Protein AF-A0A849NC33-F1 (afdb_monomer_lite)

Secondary structure (DSSP, 8-state):
--------HHHHHHHHHHHHHH-HHHHHHHHHHTT--HHHHHHHHHHHHTTT------SSGGGGGGSTTHHHHHHHHHHHHHHHHHHHT-SS--HHHHHHHHHHHHHHHHHHHHHHHHHHHHHHHHHHHHHHHHT---BSGGGGT-TTSPPEEETTEEESEEES-SSS-SEEEEEEE--TT--S-S--HHHHHHHHHHHHHHTS-TTSPPPEEEEEEE-SSGGG-HHHHHHHHHH-SEEE-GGGTHHHHHHHHHHHT---EEEE-GGGHHHHHHHHHHTT-TTTEEEGGGS-TTTGGGSEEETTEEEEPTT-

Sequence (312 aa):
MAHVVAEAPDVAAGRLKDIFRRDPDAFLLCLQMAGLTRNKILTDLRAARKMGSLIVVPSDPRALPRSSAWAAAAEYLIPRLRNVLRHLAKPELTVADAFEAINQATWPGWIRQERAKRSGHAAEGRLATLLRDTGIPFEPRDKADNPLCADALINGVSFDLVIPSVAEPAVVVKSTVHTANIGQFGQSKDHLEVVTARNWIEGRDPKLRKPVLLAFIDGVGFRSNTAGLSGVLRISDHFCQYRTIWKAVVVCGSKLKLPVQVYLPDQYLPDFASFLDEEGFSDIVSGLNAVPKADRPSLIEAGDALIRPLGG

Foldseek 3Di:
DDDPDPDDLVVVLVVVLVVLLVPLVVVCLLCLLLLHHQCRLLVVLVVVVVVPDPFDRDPGSSCCSVGSCSVVSSVSRVVSLCQLCVLVPDPDRDPVSPVSSVCSSCVSVVVLVVVQVVVQLVLLLVLLLVCVQQVWAKPPNCSVVPSPDAADAAPNQGFSMFGNYSVQGQATEDGDEDALGNPDPDDLVSLVSLVVVLVVQVPDDPVHDRHFYEYEYEDNRCVPPVVSVVSNVVRGPYYAYQQRSCVVVLSSCVSVVAQKAKEAAPVCCVVCVCVCVVSVSVVRYYHPVVDDPVCQVCFDDRRRMTMDHRPD

Radius of gyration: 25.32 Å; chains: 1; bounding box: 65×33×76 Å

Structure (mmCIF, N/CA/C/O backbone):
data_AF-A0A849NC33-F1
#
_entry.id   AF-A0A849NC33-F1
#
loop_
_atom_site.group_PDB
_atom_site.id
_atom_site.type_symbol
_atom_site.label_atom_id
_atom_site.label_alt_id
_atom_site.label_comp_id
_atom_site.label_asym_id
_atom_site.label_entity_id
_atom_site.label_seq_id
_atom_site.pdbx_PDB_ins_code
_atom_site.Cartn_x
_atom_site.Cartn_y
_atom_site.Cartn_z
_atom_site.occupancy
_atom_site.B_iso_or_equiv
_atom_site.auth_seq_id
_atom_site.auth_comp_id
_atom_site.auth_asym_id
_atom_site.auth_atom_id
_atom_site.pdbx_PDB_model_num
ATOM 1 N N . MET A 1 1 ? 31.213 -16.514 -45.541 1.00 39.88 1 MET A N 1
ATOM 2 C CA . MET A 1 1 ? 31.045 -16.565 -44.072 1.00 39.88 1 MET A CA 1
ATOM 3 C C . MET A 1 1 ? 31.858 -15.439 -43.457 1.00 39.88 1 MET A C 1
ATOM 5 O O . MET A 1 1 ? 33.078 -15.522 -43.459 1.00 39.88 1 MET A O 1
ATOM 9 N N . ALA A 1 2 ? 31.215 -14.364 -43.003 1.00 36.66 2 ALA A N 1
ATOM 10 C CA . ALA A 1 2 ? 31.900 -13.354 -42.205 1.00 36.66 2 ALA A CA 1
ATOM 11 C C . ALA A 1 2 ? 31.926 -13.851 -40.756 1.00 36.66 2 ALA A C 1
ATOM 13 O O . ALA A 1 2 ? 30.881 -13.950 -40.116 1.00 36.66 2 ALA A O 1
ATOM 14 N N . HIS A 1 3 ? 33.106 -14.214 -40.253 1.00 37.62 3 HIS A N 1
ATOM 15 C CA . HIS A 1 3 ? 33.299 -14.356 -38.816 1.00 37.62 3 HIS A CA 1
ATOM 16 C C . HIS A 1 3 ? 33.012 -12.990 -38.189 1.00 37.62 3 HIS A C 1
ATOM 18 O O . HIS A 1 3 ? 33.762 -12.041 -38.409 1.00 37.62 3 HIS A O 1
ATOM 24 N N . VAL A 1 4 ? 31.917 -12.871 -37.435 1.00 46.50 4 VAL A N 1
ATOM 25 C CA . VAL A 1 4 ? 31.714 -11.726 -36.545 1.00 46.50 4 VAL A CA 1
ATOM 26 C C . VAL A 1 4 ? 32.773 -11.860 -35.459 1.00 46.50 4 VAL A C 1
ATOM 28 O O . VAL A 1 4 ? 32.598 -12.585 -34.481 1.00 46.50 4 VAL A O 1
ATOM 31 N N . VAL A 1 5 ? 33.926 -11.234 -35.681 1.00 49.22 5 VAL A N 1
ATOM 32 C CA . VAL A 1 5 ? 34.950 -11.080 -34.653 1.00 49.22 5 VAL A CA 1
ATOM 33 C C . VAL A 1 5 ? 34.287 -10.302 -33.524 1.00 49.22 5 VAL A C 1
ATOM 35 O O . VAL A 1 5 ? 33.771 -9.208 -33.750 1.00 49.22 5 VAL A O 1
ATOM 38 N N . ALA A 1 6 ? 34.234 -10.891 -32.330 1.00 57.69 6 ALA A N 1
ATOM 39 C CA . ALA A 1 6 ? 33.695 -10.213 -31.164 1.00 57.69 6 ALA A CA 1
ATOM 40 C C . ALA A 1 6 ? 34.512 -8.933 -30.933 1.00 57.69 6 ALA A C 1
ATOM 42 O O . ALA A 1 6 ? 35.688 -9.004 -30.575 1.00 57.69 6 ALA A O 1
ATOM 43 N N . GLU A 1 7 ? 33.913 -7.769 -31.192 1.00 63.66 7 GLU A N 1
ATOM 44 C CA . GLU A 1 7 ? 34.559 -6.490 -30.910 1.00 63.66 7 GLU A CA 1
ATOM 45 C C . GLU A 1 7 ? 34.898 -6.401 -29.420 1.00 63.66 7 GLU A C 1
ATOM 47 O O . GLU A 1 7 ? 34.113 -6.815 -28.558 1.00 63.66 7 GLU A O 1
ATOM 52 N N . ALA A 1 8 ? 36.073 -5.845 -29.116 1.00 69.75 8 ALA A N 1
ATOM 53 C CA . ALA A 1 8 ? 36.466 -5.578 -27.741 1.00 69.75 8 ALA A CA 1
ATOM 54 C C . ALA A 1 8 ? 35.394 -4.696 -27.059 1.00 69.75 8 ALA A C 1
ATOM 56 O O . ALA A 1 8 ? 34.920 -3.738 -27.682 1.00 69.75 8 ALA A O 1
ATOM 57 N N . PRO A 1 9 ? 35.008 -4.982 -25.799 1.00 68.44 9 PRO A N 1
ATOM 58 C CA . PRO A 1 9 ? 33.938 -4.265 -25.100 1.00 68.44 9 PRO A CA 1
ATOM 59 C C . PRO A 1 9 ? 34.066 -2.734 -25.137 1.00 68.44 9 PRO A C 1
ATOM 61 O O . PRO A 1 9 ? 33.060 -2.045 -25.302 1.00 68.44 9 PRO A O 1
ATOM 64 N N . ASP A 1 10 ? 35.293 -2.212 -25.077 1.00 72.25 10 ASP A N 1
ATOM 65 C CA . ASP A 1 10 ? 35.578 -0.772 -25.094 1.00 72.25 10 ASP A CA 1
ATOM 66 C C . ASP A 1 10 ? 35.271 -0.111 -26.447 1.00 72.25 10 ASP A C 1
ATOM 68 O O . ASP A 1 10 ? 34.787 1.022 -26.502 1.00 72.25 10 ASP A O 1
ATOM 72 N N . VAL A 1 11 ? 35.480 -0.833 -27.552 1.00 76.62 11 VAL A N 1
ATOM 73 C CA . VAL A 1 11 ? 35.181 -0.351 -28.912 1.00 76.62 11 VAL A CA 1
ATOM 74 C C . VAL A 1 11 ? 33.669 -0.275 -29.123 1.00 76.62 11 VAL A C 1
ATOM 76 O O . VAL A 1 11 ? 33.152 0.741 -29.600 1.00 76.62 11 VAL A O 1
ATOM 79 N N . ALA A 1 12 ? 32.944 -1.310 -28.691 1.00 72.38 12 ALA A N 1
ATOM 80 C CA . ALA A 1 12 ? 31.485 -1.328 -28.724 1.00 72.38 12 ALA A CA 1
ATOM 81 C C . ALA A 1 12 ? 30.887 -0.227 -27.828 1.00 72.38 12 ALA A C 1
ATOM 83 O O . ALA A 1 12 ? 29.967 0.482 -28.242 1.00 72.38 12 ALA A O 1
ATOM 84 N N . ALA A 1 13 ? 31.446 -0.024 -26.629 1.00 75.00 13 ALA A N 1
ATOM 85 C CA . ALA A 1 13 ? 31.047 1.049 -25.719 1.00 75.00 13 ALA A CA 1
ATOM 86 C C . ALA A 1 13 ? 31.253 2.445 -26.333 1.00 75.00 13 ALA A C 1
ATOM 88 O O . ALA A 1 13 ? 30.404 3.322 -26.150 1.00 75.00 13 ALA A O 1
ATOM 89 N N . GLY A 1 14 ? 32.347 2.652 -27.074 1.00 79.62 14 GLY A N 1
ATOM 90 C CA . GLY A 1 14 ? 32.631 3.893 -27.797 1.00 79.62 14 GLY A CA 1
ATOM 91 C C . GLY A 1 14 ? 31.615 4.183 -28.904 1.00 79.62 14 GLY A C 1
ATOM 92 O O . GLY A 1 14 ? 31.031 5.265 -28.935 1.00 79.62 14 GLY A O 1
ATOM 93 N N . ARG A 1 15 ? 31.314 3.200 -29.760 1.00 81.75 15 ARG A N 1
ATOM 94 C CA . ARG A 1 15 ? 30.325 3.370 -30.843 1.00 81.75 15 ARG A CA 1
ATOM 95 C C . ARG A 1 15 ? 28.909 3.595 -30.322 1.00 81.75 15 ARG A C 1
ATOM 97 O O . ARG A 1 15 ? 28.205 4.470 -30.823 1.00 81.75 15 ARG A O 1
ATOM 104 N N . LEU A 1 16 ? 28.505 2.853 -29.289 1.00 81.00 16 LEU A N 1
ATOM 105 C CA . LEU A 1 16 ? 27.221 3.071 -28.619 1.00 81.00 16 LEU A CA 1
ATOM 106 C C . LEU A 1 16 ? 27.134 4.485 -28.038 1.00 81.00 16 LEU A C 1
ATOM 108 O O . LEU A 1 16 ? 26.102 5.138 -28.183 1.00 81.00 16 LEU A O 1
ATOM 112 N N . LYS A 1 17 ? 28.227 4.990 -27.447 1.00 86.75 17 LYS A N 1
ATOM 113 C CA . LYS A 1 17 ? 28.299 6.372 -26.959 1.00 86.75 17 LYS A CA 1
ATOM 114 C C . LYS A 1 17 ? 27.964 7.360 -28.066 1.00 86.75 17 LYS A C 1
ATOM 116 O O . LYS A 1 17 ? 27.134 8.239 -27.858 1.00 86.75 17 LYS A O 1
ATOM 121 N N . ASP A 1 18 ? 28.590 7.224 -29.229 1.00 88.12 18 ASP A N 1
ATOM 122 C CA . ASP A 1 18 ? 28.413 8.171 -30.330 1.00 88.12 18 ASP A CA 1
ATOM 123 C C . ASP A 1 18 ? 27.000 8.130 -30.913 1.00 88.12 18 ASP A C 1
ATOM 125 O O . ASP A 1 18 ? 26.419 9.188 -31.166 1.00 88.12 18 ASP A O 1
ATOM 129 N N . ILE A 1 19 ? 26.415 6.935 -31.043 1.00 87.38 19 ILE A N 1
ATOM 130 C CA . ILE A 1 19 ? 25.014 6.760 -31.448 1.00 87.38 19 ILE A CA 1
ATOM 131 C C . ILE A 1 19 ? 24.091 7.472 -30.452 1.00 87.38 19 ILE A C 1
ATOM 133 O O . ILE A 1 19 ? 23.318 8.346 -30.836 1.00 87.38 19 ILE A O 1
ATOM 137 N N . PHE A 1 20 ? 24.228 7.187 -29.157 1.00 90.50 20 PHE A N 1
ATOM 138 C CA . PHE A 1 20 ? 23.357 7.749 -28.120 1.00 90.50 20 PHE A CA 1
ATOM 139 C C . PHE A 1 20 ? 23.591 9.237 -27.840 1.00 90.50 20 PHE A C 1
ATOM 141 O O . PHE A 1 20 ? 22.705 9.933 -27.346 1.00 90.50 20 PHE A O 1
ATOM 148 N N . ARG A 1 21 ? 24.778 9.767 -28.154 1.00 87.94 21 ARG A N 1
ATOM 149 C CA . ARG A 1 21 ? 25.035 11.214 -28.111 1.00 87.94 21 ARG A CA 1
ATOM 150 C C . ARG A 1 21 ? 24.285 11.953 -29.212 1.00 87.94 21 ARG A C 1
ATOM 152 O O . ARG A 1 21 ? 23.919 13.107 -28.977 1.00 87.94 21 ARG A O 1
ATOM 159 N N . ARG A 1 22 ? 24.107 11.328 -30.379 1.00 89.81 22 ARG A N 1
ATOM 160 C CA . ARG A 1 22 ? 23.378 11.888 -31.527 1.00 89.81 22 ARG A CA 1
ATOM 161 C C . ARG A 1 22 ? 21.873 11.702 -31.379 1.00 89.81 22 ARG A C 1
ATOM 163 O O . ARG A 1 22 ? 21.134 12.624 -31.696 1.00 89.81 22 ARG A O 1
ATOM 170 N N . ASP A 1 23 ? 21.454 10.569 -30.823 1.00 89.38 23 ASP A N 1
ATOM 171 C CA . ASP A 1 23 ? 20.054 10.237 -30.572 1.00 89.38 23 ASP A CA 1
ATOM 172 C C . ASP A 1 23 ? 19.829 9.836 -29.097 1.00 89.38 23 ASP A C 1
ATOM 174 O O . ASP A 1 23 ? 19.986 8.670 -28.712 1.00 89.38 23 ASP A O 1
ATOM 178 N N . PRO A 1 24 ? 19.467 10.806 -28.237 1.00 85.06 24 PRO A N 1
ATOM 179 C CA . PRO A 1 24 ? 19.151 10.535 -26.839 1.00 85.06 24 PRO A CA 1
ATOM 180 C C . PRO A 1 24 ? 17.906 9.664 -26.630 1.00 85.06 24 PRO A C 1
ATOM 182 O O . PRO A 1 24 ? 17.771 9.070 -25.559 1.00 85.06 24 PRO A O 1
ATOM 185 N N . ASP A 1 25 ? 16.995 9.574 -27.601 1.00 85.25 25 ASP A N 1
ATOM 186 C CA . ASP A 1 25 ? 15.796 8.742 -27.480 1.00 85.25 25 ASP A CA 1
ATOM 187 C C . ASP A 1 25 ? 16.109 7.275 -27.809 1.00 85.25 25 ASP A C 1
ATOM 189 O O . ASP A 1 25 ? 15.622 6.379 -27.111 1.00 85.25 25 ASP A O 1
ATOM 193 N N . ALA A 1 26 ? 17.041 7.010 -28.734 1.00 86.94 26 ALA A N 1
ATOM 194 C CA . ALA A 1 26 ? 17.621 5.675 -28.918 1.00 86.94 26 ALA A CA 1
ATOM 195 C C . ALA A 1 26 ? 18.267 5.139 -27.629 1.00 86.94 26 ALA A C 1
ATOM 197 O O . ALA A 1 26 ? 18.181 3.944 -27.333 1.00 86.94 26 ALA A O 1
ATOM 198 N N . PHE A 1 27 ? 18.856 6.016 -26.806 1.00 89.56 27 PHE A N 1
ATOM 199 C CA . PHE A 1 27 ? 19.353 5.616 -25.490 1.00 89.56 27 PHE A CA 1
ATOM 200 C C . PHE A 1 27 ? 18.222 5.157 -24.562 1.00 89.56 27 PHE A C 1
ATOM 202 O O . PHE A 1 27 ? 18.364 4.154 -23.866 1.00 89.56 27 PHE A O 1
ATOM 209 N N . LEU A 1 28 ? 17.076 5.842 -24.561 1.00 86.44 28 LEU A N 1
ATOM 210 C CA . LEU A 1 28 ? 15.932 5.441 -23.740 1.00 86.44 28 LEU A CA 1
ATOM 211 C C . LEU A 1 28 ? 15.343 4.096 -24.182 1.00 86.44 28 LEU A C 1
ATOM 213 O O . LEU A 1 28 ? 15.004 3.278 -23.325 1.00 86.44 28 LEU A O 1
ATOM 217 N N . LEU A 1 29 ? 15.279 3.843 -25.491 1.00 85.94 29 LEU A N 1
ATOM 218 C CA . LEU A 1 29 ? 14.889 2.539 -26.038 1.00 85.94 29 LEU A CA 1
ATOM 219 C C . LEU A 1 29 ? 15.875 1.443 -25.619 1.00 85.94 29 LEU A C 1
ATOM 221 O O . LEU A 1 29 ? 15.469 0.371 -25.173 1.00 85.94 29 LEU A O 1
ATOM 225 N N . CYS A 1 30 ? 17.173 1.739 -25.665 1.00 88.12 30 CYS A N 1
ATOM 226 C CA . CYS A 1 30 ? 18.217 0.839 -25.189 1.00 88.12 30 CYS A CA 1
ATOM 227 C C . CYS A 1 30 ? 18.053 0.500 -23.696 1.00 88.12 30 CYS A C 1
ATOM 229 O O . CYS A 1 30 ? 18.186 -0.662 -23.307 1.00 88.12 30 CYS A O 1
ATOM 231 N N . LEU A 1 31 ? 17.731 1.484 -22.846 1.00 88.00 31 LEU A N 1
ATOM 232 C CA . LEU A 1 31 ? 17.434 1.227 -21.432 1.00 88.00 31 LEU A CA 1
ATOM 233 C C . LEU A 1 31 ? 16.238 0.284 -21.274 1.00 88.00 31 LEU A C 1
ATOM 235 O O . LEU A 1 31 ? 16.299 -0.639 -20.461 1.00 88.00 31 LEU 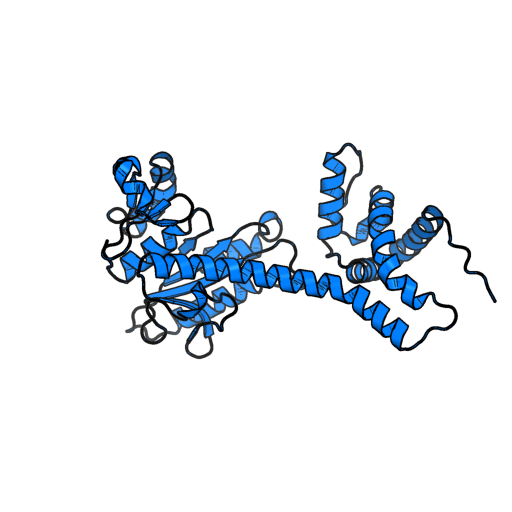A O 1
ATOM 239 N N . GLN A 1 32 ? 15.183 0.491 -22.063 1.00 83.50 32 GLN A N 1
ATOM 240 C CA . GLN A 1 32 ? 13.992 -0.352 -22.038 1.00 83.50 32 GLN A CA 1
ATOM 241 C C . GLN A 1 32 ? 14.315 -1.797 -22.438 1.00 83.50 32 GLN A C 1
ATOM 243 O O . GLN A 1 32 ? 13.951 -2.711 -21.701 1.00 83.50 32 GLN A O 1
ATOM 248 N N . MET A 1 33 ? 15.066 -2.003 -23.524 1.00 85.00 33 MET A N 1
ATOM 249 C CA . MET A 1 33 ? 15.527 -3.334 -23.947 1.00 85.00 33 MET A CA 1
ATOM 250 C C . MET A 1 33 ? 16.417 -4.008 -22.897 1.00 85.00 33 MET A C 1
ATOM 252 O O . MET A 1 33 ? 16.355 -5.218 -22.713 1.00 85.00 33 MET A O 1
ATOM 256 N N . ALA A 1 34 ? 17.222 -3.234 -22.166 1.00 85.44 34 ALA A N 1
ATOM 257 C CA . ALA A 1 34 ? 18.040 -3.736 -21.061 1.00 85.44 34 ALA A CA 1
ATOM 258 C C . ALA A 1 34 ? 17.235 -4.023 -19.771 1.00 85.44 34 ALA A C 1
ATOM 260 O O . ALA A 1 34 ? 17.817 -4.404 -18.744 1.00 85.44 34 ALA A O 1
ATOM 261 N N . GLY A 1 35 ? 15.912 -3.817 -19.782 1.00 80.25 35 GLY A N 1
ATOM 262 C CA . GLY A 1 35 ? 15.039 -4.015 -18.625 1.00 80.25 35 GLY A CA 1
ATOM 263 C C . GLY A 1 35 ? 15.128 -2.915 -17.563 1.00 80.25 35 GLY A C 1
ATOM 264 O O . GLY A 1 35 ? 14.734 -3.120 -16.406 1.00 80.25 35 GLY A O 1
ATOM 265 N N . LEU A 1 36 ? 15.676 -1.752 -17.911 1.00 82.12 36 LEU A N 1
ATOM 266 C CA . LEU A 1 36 ? 15.930 -0.641 -16.998 1.00 82.12 36 LEU A CA 1
ATOM 267 C C . LEU A 1 36 ? 14.885 0.463 -17.176 1.00 82.12 36 LEU A C 1
ATOM 269 O O . LEU A 1 36 ? 14.460 0.786 -18.279 1.00 82.12 36 LEU A O 1
ATOM 273 N N . THR A 1 37 ? 14.479 1.080 -16.062 1.00 78.62 37 THR A N 1
ATOM 274 C CA . THR A 1 37 ? 13.732 2.344 -16.128 1.00 78.62 37 THR A CA 1
ATOM 275 C C . THR A 1 37 ? 14.717 3.499 -16.224 1.00 78.62 37 THR A C 1
ATOM 277 O O . THR A 1 37 ? 15.861 3.387 -15.779 1.00 78.62 37 THR A O 1
ATOM 280 N N . ARG A 1 38 ? 14.228 4.641 -16.719 1.00 82.06 38 ARG A N 1
ATOM 281 C CA . ARG A 1 38 ? 14.939 5.930 -16.767 1.00 82.06 38 ARG A CA 1
ATOM 282 C C . ARG A 1 38 ? 15.714 6.234 -15.478 1.00 82.06 38 ARG A C 1
ATOM 284 O O . ARG A 1 38 ? 16.885 6.584 -15.528 1.00 82.06 38 ARG A O 1
ATOM 291 N N . ASN A 1 39 ? 15.085 6.007 -14.325 1.00 80.69 39 ASN A N 1
ATOM 292 C CA . ASN A 1 39 ? 15.691 6.288 -13.022 1.00 80.69 39 ASN A CA 1
ATOM 293 C C . ASN A 1 39 ? 16.550 5.141 -12.474 1.00 80.69 39 ASN A C 1
ATOM 295 O O . ASN A 1 39 ? 17.467 5.398 -11.699 1.00 80.69 39 ASN A O 1
ATOM 299 N N . LYS A 1 40 ? 16.293 3.882 -12.861 1.00 81.94 40 LYS A N 1
ATOM 300 C CA . LYS A 1 40 ? 16.987 2.721 -12.280 1.00 81.94 40 LYS A CA 1
ATOM 301 C C . LYS A 1 40 ? 18.481 2.748 -12.582 1.00 81.94 40 LYS A C 1
ATOM 303 O O . LYS A 1 40 ? 19.271 2.556 -11.666 1.00 81.94 40 LYS A O 1
ATOM 308 N N . ILE A 1 41 ? 18.860 3.065 -13.821 1.00 88.06 41 ILE A N 1
ATOM 309 C CA . ILE A 1 41 ? 20.276 3.192 -14.187 1.00 88.06 41 ILE A CA 1
ATOM 310 C C . ILE A 1 41 ? 20.977 4.285 -13.367 1.00 88.06 41 ILE A C 1
ATOM 312 O O . ILE A 1 41 ? 22.078 4.071 -12.875 1.00 88.06 41 ILE A O 1
ATOM 316 N N . LEU A 1 42 ? 20.320 5.425 -13.136 1.00 88.81 42 LEU A N 1
ATOM 317 C CA . LEU A 1 42 ? 20.890 6.513 -12.340 1.00 88.81 42 LEU A CA 1
ATOM 318 C C . LEU A 1 42 ? 21.066 6.118 -10.873 1.00 88.81 42 LEU A C 1
ATOM 320 O O . LEU A 1 42 ? 22.106 6.395 -10.281 1.00 88.81 42 LEU A O 1
ATOM 324 N N . THR A 1 43 ? 20.060 5.472 -10.283 1.00 84.25 43 THR A N 1
ATOM 325 C CA . THR A 1 43 ? 20.115 5.013 -8.891 1.00 84.25 43 THR A CA 1
ATOM 326 C C . THR A 1 43 ? 21.193 3.951 -8.696 1.00 84.25 43 THR A C 1
ATOM 328 O O . THR A 1 43 ? 21.952 4.045 -7.734 1.00 84.25 43 THR A O 1
ATOM 331 N N . ASP A 1 44 ? 21.313 2.997 -9.621 1.00 84.50 44 ASP A N 1
ATOM 332 C CA . ASP A 1 44 ? 22.322 1.934 -9.550 1.00 84.50 44 ASP A CA 1
ATOM 333 C C . ASP A 1 44 ? 23.739 2.502 -9.678 1.00 84.50 44 ASP A C 1
ATOM 335 O O . ASP A 1 44 ? 24.604 2.191 -8.860 1.00 84.50 44 ASP A O 1
ATOM 339 N N . LEU A 1 45 ? 23.962 3.422 -10.623 1.00 86.62 45 LEU A N 1
ATOM 340 C CA . LEU A 1 45 ? 25.253 4.100 -10.778 1.00 86.62 45 LEU A CA 1
ATOM 341 C C . LEU A 1 45 ? 25.614 4.948 -9.547 1.00 86.62 45 LEU A C 1
ATOM 343 O O . LEU A 1 45 ? 26.767 4.968 -9.119 1.00 86.62 45 LEU A O 1
ATOM 347 N N . ARG A 1 46 ? 24.637 5.627 -8.929 1.00 85.50 46 ARG A N 1
ATOM 348 C CA . ARG A 1 46 ? 24.855 6.385 -7.681 1.00 85.50 46 ARG A CA 1
ATOM 349 C C . ARG A 1 46 ? 25.131 5.475 -6.486 1.00 85.50 46 ARG A C 1
ATOM 351 O O . ARG A 1 46 ? 25.899 5.861 -5.610 1.00 85.50 46 ARG A O 1
ATOM 358 N N . ALA A 1 47 ? 24.519 4.295 -6.431 1.00 80.25 47 ALA A N 1
ATOM 359 C CA . ALA A 1 47 ? 24.814 3.305 -5.401 1.00 80.25 47 ALA A CA 1
ATOM 360 C C . ALA A 1 47 ? 26.238 2.754 -5.570 1.00 80.25 47 ALA A C 1
ATOM 362 O O . ALA A 1 47 ? 26.984 2.710 -4.596 1.00 80.25 47 ALA A O 1
ATOM 363 N N . ALA A 1 48 ? 26.649 2.453 -6.806 1.00 73.00 48 ALA A N 1
ATOM 364 C CA . ALA A 1 48 ? 28.019 2.051 -7.123 1.00 73.00 48 ALA A CA 1
ATOM 365 C C . ALA A 1 48 ? 29.052 3.141 -6.770 1.00 73.00 48 ALA A C 1
ATOM 367 O O . ALA A 1 48 ? 30.137 2.827 -6.288 1.00 73.00 48 ALA A O 1
ATOM 368 N N . ARG A 1 49 ? 28.695 4.431 -6.897 1.00 69.12 49 ARG A N 1
ATOM 369 C CA . ARG A 1 49 ? 29.536 5.573 -6.478 1.00 69.12 49 ARG A CA 1
ATOM 370 C C . ARG A 1 49 ? 29.906 5.541 -4.990 1.00 69.12 49 ARG A C 1
ATOM 372 O O . ARG A 1 49 ? 31.016 5.929 -4.634 1.00 69.12 49 ARG A O 1
ATOM 379 N N . LYS A 1 50 ? 29.008 5.061 -4.116 1.00 58.44 50 LYS A N 1
ATOM 380 C CA . LYS A 1 50 ? 29.280 4.953 -2.668 1.00 58.44 50 LYS A CA 1
ATOM 381 C C . LYS A 1 50 ? 30.423 3.979 -2.341 1.00 58.44 50 LYS A C 1
ATOM 383 O O . LYS A 1 50 ? 30.905 4.004 -1.218 1.00 58.44 50 LYS A O 1
ATOM 388 N N . MET A 1 51 ? 30.882 3.183 -3.312 1.00 54.88 51 MET A N 1
ATOM 389 C CA . MET A 1 51 ? 32.017 2.263 -3.188 1.00 54.88 51 MET A CA 1
ATOM 390 C C . MET A 1 51 ? 33.348 2.827 -3.730 1.00 54.88 51 MET A C 1
ATOM 392 O O . MET A 1 51 ? 34.282 2.062 -3.935 1.00 54.88 51 MET A O 1
ATOM 396 N N . GLY A 1 52 ? 33.471 4.150 -3.934 1.00 56.44 52 GLY A N 1
ATOM 397 C CA . GLY A 1 52 ? 34.785 4.804 -4.081 1.00 56.44 52 GLY A CA 1
ATOM 398 C C . GLY A 1 52 ? 35.117 5.437 -5.438 1.00 56.44 52 GLY A C 1
ATOM 399 O O . GLY A 1 52 ? 36.286 5.713 -5.689 1.00 56.44 52 GLY A O 1
ATOM 400 N N . SER A 1 53 ? 34.141 5.715 -6.313 1.00 60.50 53 SER A N 1
ATOM 401 C CA . SER A 1 53 ? 34.399 6.403 -7.593 1.00 60.50 53 SER A CA 1
ATOM 402 C C . SER A 1 53 ? 33.968 7.883 -7.582 1.00 60.50 53 SER A C 1
ATOM 404 O O . SER A 1 53 ? 32.880 8.240 -7.129 1.00 60.50 53 SER A O 1
ATOM 406 N N . LEU A 1 54 ? 34.805 8.777 -8.129 1.00 68.62 54 LEU A N 1
ATOM 407 C CA . LEU A 1 54 ? 34.535 10.222 -8.313 1.00 68.62 54 LEU A CA 1
ATOM 408 C C . LEU A 1 54 ? 33.581 10.514 -9.495 1.00 68.62 54 LEU A C 1
ATOM 410 O O . LEU A 1 54 ? 33.630 11.573 -10.118 1.00 68.62 54 LEU A O 1
ATOM 414 N N . ILE A 1 55 ? 32.702 9.573 -9.837 1.00 78.00 55 ILE A N 1
ATOM 415 C CA . ILE A 1 55 ? 31.837 9.678 -11.014 1.00 78.00 55 ILE A CA 1
ATOM 416 C C . ILE A 1 55 ? 30.627 10.575 -10.711 1.00 78.00 55 ILE A C 1
ATOM 418 O O . ILE A 1 55 ? 29.854 10.327 -9.782 1.00 78.00 55 ILE A O 1
ATOM 422 N N . VAL A 1 56 ? 30.423 11.609 -11.533 1.00 85.75 56 VAL A N 1
ATOM 423 C CA . VAL A 1 56 ? 29.251 12.493 -11.450 1.00 85.75 56 VAL A CA 1
ATOM 424 C C . VAL A 1 56 ? 28.124 11.910 -12.299 1.00 85.75 56 VAL A C 1
ATOM 426 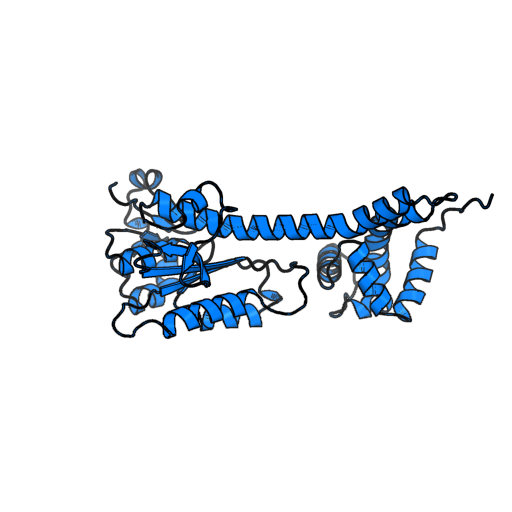O O . VAL A 1 56 ? 28.147 11.965 -13.527 1.00 85.75 56 VAL A O 1
ATOM 429 N N . VAL A 1 57 ? 27.121 11.340 -11.630 1.00 88.38 57 VAL A N 1
ATOM 430 C CA . VAL A 1 57 ? 25.927 10.793 -12.287 1.00 88.38 57 VAL A CA 1
ATOM 431 C C . VAL A 1 57 ? 24.918 11.925 -12.521 1.00 88.38 57 VAL A C 1
ATOM 433 O O . VAL A 1 57 ? 24.483 12.532 -11.537 1.00 88.38 57 VAL A O 1
ATOM 436 N N . PRO A 1 58 ? 24.510 12.206 -13.774 1.00 89.75 58 PRO A N 1
ATOM 437 C CA . PRO A 1 58 ? 23.550 13.267 -14.076 1.00 89.75 58 PRO A CA 1
ATOM 438 C C . PRO A 1 58 ? 22.169 13.001 -13.454 1.00 89.75 58 PRO A C 1
ATOM 440 O O . PRO A 1 58 ? 21.867 11.898 -12.990 1.00 89.75 58 PRO A O 1
ATOM 443 N N . SER A 1 59 ? 21.317 14.026 -13.420 1.00 85.50 59 SER A N 1
ATOM 444 C CA . SER A 1 59 ? 19.914 13.912 -12.993 1.00 85.50 59 SER A CA 1
ATOM 445 C C . SER A 1 59 ? 19.004 13.349 -14.089 1.00 85.50 59 SER A C 1
ATOM 447 O O . SER A 1 59 ? 18.083 12.606 -13.765 1.00 85.50 59 SER A O 1
ATOM 449 N N . ASP A 1 60 ? 19.288 13.654 -15.359 1.00 87.25 60 ASP A N 1
ATOM 450 C CA . ASP A 1 60 ? 18.572 13.141 -16.534 1.00 87.25 60 ASP A CA 1
ATOM 451 C C . ASP A 1 60 ? 19.330 11.947 -17.151 1.00 87.25 60 ASP A C 1
ATOM 453 O O . ASP A 1 60 ? 20.513 12.090 -17.489 1.00 87.25 60 ASP A O 1
ATOM 457 N N . PRO A 1 61 ? 18.694 10.773 -17.344 1.00 88.00 61 PRO A N 1
ATOM 458 C CA . PRO A 1 61 ? 19.330 9.652 -18.032 1.00 88.00 61 PRO A CA 1
ATOM 459 C C . PRO A 1 61 ? 19.790 9.992 -19.453 1.00 88.00 61 PRO A C 1
ATOM 461 O O . PRO A 1 61 ? 20.823 9.482 -19.871 1.00 88.00 61 PRO A O 1
ATOM 464 N N . ARG A 1 62 ? 19.115 10.887 -20.185 1.00 90.81 62 ARG A N 1
ATOM 465 C CA . ARG A 1 62 ? 19.526 11.291 -21.545 1.00 90.81 62 ARG A CA 1
ATOM 466 C C . ARG A 1 62 ? 20.901 11.957 -21.586 1.00 90.81 62 ARG A C 1
ATOM 468 O O . ARG A 1 62 ? 21.546 11.984 -22.630 1.00 90.81 62 ARG A O 1
ATOM 475 N N . ALA A 1 63 ? 21.364 12.490 -20.457 1.00 91.62 63 ALA A N 1
ATOM 476 C CA . ALA A 1 63 ? 22.686 13.089 -20.340 1.00 91.62 63 ALA A CA 1
ATOM 477 C C . ALA A 1 63 ? 23.797 12.058 -20.061 1.00 91.62 63 ALA A C 1
ATOM 479 O O . ALA A 1 63 ? 24.973 12.404 -20.175 1.00 91.62 63 ALA A O 1
ATOM 480 N N . LEU A 1 64 ? 23.471 10.798 -19.728 1.00 91.50 64 LEU A N 1
ATOM 481 C CA . LEU A 1 64 ? 24.465 9.755 -19.425 1.00 91.50 64 LEU A CA 1
ATOM 482 C C . LEU A 1 64 ? 25.488 9.520 -20.551 1.00 91.50 64 LEU A C 1
ATOM 484 O O . LEU A 1 64 ? 26.675 9.486 -20.234 1.00 91.50 64 LEU A O 1
ATOM 488 N N . PRO A 1 65 ? 25.110 9.433 -21.844 1.00 91.62 65 PRO A N 1
ATOM 489 C CA . PRO A 1 65 ? 26.079 9.257 -22.935 1.00 91.62 65 PRO A CA 1
ATOM 490 C C . PRO A 1 65 ? 27.105 10.392 -23.061 1.00 91.62 65 PRO A C 1
ATOM 492 O O . PRO A 1 65 ? 28.173 10.215 -23.650 1.00 91.62 65 PRO A O 1
ATOM 495 N N . ARG A 1 66 ? 26.793 11.573 -22.512 1.00 90.75 66 ARG A N 1
ATOM 496 C CA . ARG A 1 66 ? 27.651 12.767 -22.539 1.00 90.75 66 ARG A CA 1
ATOM 497 C C . ARG A 1 66 ? 28.400 12.998 -21.226 1.00 90.75 66 ARG A C 1
ATOM 499 O O . ARG A 1 66 ? 29.222 13.907 -21.173 1.00 90.75 66 ARG A O 1
ATOM 506 N N . SER A 1 67 ? 28.132 12.217 -20.181 1.00 91.19 67 SER A N 1
ATOM 507 C CA . SER A 1 67 ? 28.713 12.434 -18.856 1.00 91.19 67 SER A CA 1
ATOM 508 C C . SER A 1 67 ? 29.965 11.586 -18.619 1.00 91.19 67 SER A C 1
ATOM 510 O O . SER A 1 67 ? 30.265 10.639 -19.353 1.00 91.19 67 SER A O 1
ATOM 512 N N . SER A 1 68 ? 30.685 11.901 -17.541 1.00 89.12 68 SER A N 1
ATOM 513 C CA . SER A 1 68 ? 31.790 11.075 -17.041 1.00 89.12 68 SER A CA 1
ATOM 514 C C . SER A 1 68 ? 31.326 9.712 -16.512 1.00 89.12 68 SER A C 1
ATOM 516 O O . SER A 1 68 ? 32.143 8.812 -16.351 1.00 89.12 68 SER A O 1
ATOM 518 N N . ALA A 1 69 ? 30.018 9.522 -16.298 1.00 90.31 69 ALA A N 1
ATOM 519 C CA . ALA A 1 69 ? 29.440 8.253 -15.865 1.00 90.31 69 ALA A CA 1
ATOM 520 C C . ALA A 1 69 ? 29.224 7.242 -16.999 1.00 90.31 69 ALA A C 1
ATOM 522 O O . ALA A 1 69 ? 28.805 6.119 -16.720 1.00 90.31 69 ALA A O 1
ATOM 523 N N . TRP A 1 70 ? 29.499 7.606 -18.259 1.00 91.19 70 TRP A N 1
ATOM 524 C CA . TRP A 1 70 ? 29.241 6.728 -19.401 1.00 91.19 70 TRP A CA 1
ATOM 525 C C . TRP A 1 70 ? 29.964 5.384 -19.312 1.00 91.19 70 TRP A C 1
ATOM 527 O O . TRP A 1 70 ? 29.341 4.371 -19.593 1.00 91.19 70 TRP A O 1
ATOM 537 N N . ALA A 1 71 ? 31.239 5.354 -18.914 1.00 88.00 71 ALA A N 1
ATOM 538 C CA . ALA A 1 71 ? 32.002 4.103 -18.859 1.00 88.00 71 ALA A CA 1
ATOM 539 C C . ALA A 1 71 ? 31.329 3.079 -17.926 1.00 88.00 71 ALA A C 1
ATOM 541 O O . ALA A 1 71 ? 30.980 1.983 -18.355 1.00 88.00 71 ALA A O 1
ATOM 542 N N . ALA A 1 72 ? 30.999 3.499 -16.702 1.00 87.69 72 ALA A N 1
ATOM 543 C CA . ALA A 1 72 ? 30.265 2.672 -15.746 1.00 87.69 72 ALA A CA 1
ATOM 544 C C . ALA A 1 72 ? 28.849 2.310 -16.239 1.00 87.69 72 ALA A C 1
ATOM 546 O O . ALA A 1 72 ? 28.369 1.198 -16.024 1.00 87.69 72 ALA A O 1
ATOM 547 N N . ALA A 1 73 ? 28.165 3.232 -16.925 1.00 89.69 73 ALA A N 1
ATOM 548 C CA . ALA A 1 73 ? 26.866 2.951 -17.535 1.00 89.69 73 ALA A CA 1
ATOM 549 C C . ALA A 1 73 ? 26.973 1.890 -18.645 1.00 89.69 73 ALA A C 1
ATOM 551 O O . ALA A 1 73 ? 26.133 0.996 -18.713 1.00 89.69 73 ALA A O 1
ATOM 552 N N . ALA A 1 74 ? 28.000 1.963 -19.491 1.00 89.00 74 ALA A N 1
ATOM 553 C CA . ALA A 1 74 ? 28.240 1.030 -20.583 1.00 89.00 74 ALA A CA 1
ATOM 554 C C . ALA A 1 74 ? 28.599 -0.366 -20.057 1.00 89.00 74 ALA A C 1
ATOM 556 O O . ALA A 1 74 ? 27.993 -1.341 -20.498 1.00 89.00 74 ALA A O 1
ATOM 557 N N . GLU A 1 75 ? 29.487 -0.464 -19.063 1.00 86.81 75 GLU A N 1
ATOM 558 C CA . GLU A 1 75 ? 29.802 -1.725 -18.371 1.00 86.81 75 GLU A CA 1
ATOM 559 C C . GLU A 1 75 ? 28.553 -2.384 -17.777 1.00 86.81 75 GLU A C 1
ATOM 561 O O . GLU A 1 75 ? 28.394 -3.602 -17.832 1.00 86.81 75 GLU A O 1
ATOM 566 N N . TYR A 1 76 ? 27.624 -1.577 -17.263 1.00 85.81 76 TYR A N 1
ATOM 567 C CA . TYR A 1 76 ? 26.357 -2.068 -16.732 1.00 85.81 76 TYR A CA 1
ATOM 568 C C . TYR A 1 76 ? 25.361 -2.500 -17.824 1.00 85.81 76 TYR A C 1
ATOM 570 O O . TYR A 1 76 ? 24.602 -3.458 -17.642 1.00 85.81 76 TYR A O 1
ATOM 578 N N . LEU A 1 77 ? 25.331 -1.795 -18.959 1.00 88.38 77 LEU A N 1
ATOM 579 C CA . LEU A 1 77 ? 24.364 -2.007 -20.039 1.00 88.38 77 LEU A CA 1
ATOM 580 C C . LEU A 1 77 ? 24.749 -3.142 -20.988 1.00 88.38 77 LEU A C 1
ATOM 582 O O . LEU A 1 77 ? 23.884 -3.931 -21.372 1.00 88.38 77 LEU A O 1
ATOM 586 N N . ILE A 1 78 ? 26.026 -3.246 -21.359 1.00 87.44 78 ILE A N 1
ATOM 587 C CA . ILE A 1 78 ? 26.510 -4.192 -22.374 1.00 87.44 78 ILE A CA 1
ATOM 588 C C . ILE A 1 78 ? 26.126 -5.646 -22.051 1.00 87.44 78 ILE A C 1
ATOM 590 O O . ILE A 1 78 ? 25.580 -6.307 -22.937 1.00 87.44 78 ILE A O 1
ATOM 594 N N . PRO A 1 79 ? 26.313 -6.168 -20.821 1.00 84.81 79 PRO A N 1
ATOM 595 C CA . PRO A 1 79 ? 25.920 -7.540 -20.498 1.00 84.81 79 PRO A CA 1
ATOM 596 C C . PRO A 1 79 ? 24.413 -7.786 -20.656 1.00 84.81 79 PRO A C 1
ATOM 598 O O . PRO A 1 79 ? 24.004 -8.847 -21.123 1.00 84.81 79 PRO A O 1
ATOM 601 N N . ARG A 1 80 ? 23.578 -6.796 -20.312 1.00 86.44 80 ARG A N 1
ATOM 602 C CA . ARG A 1 80 ? 22.112 -6.891 -20.419 1.00 86.44 80 ARG A CA 1
ATOM 603 C C . ARG A 1 80 ? 21.661 -6.889 -21.876 1.00 86.44 80 ARG A C 1
ATOM 605 O O . ARG A 1 80 ? 20.851 -7.722 -22.267 1.00 86.44 80 ARG A O 1
ATOM 612 N N . LEU A 1 81 ? 22.226 -5.994 -22.683 1.00 87.06 81 LEU A N 1
ATOM 613 C CA . LEU A 1 81 ? 21.932 -5.911 -24.114 1.00 87.06 81 LEU A CA 1
ATOM 614 C C . LEU A 1 81 ? 22.425 -7.141 -24.868 1.00 87.06 81 LEU A C 1
ATOM 616 O O . LEU A 1 81 ? 21.753 -7.593 -25.787 1.00 87.06 81 LEU A O 1
ATOM 620 N N . ARG A 1 82 ? 23.557 -7.726 -24.461 1.00 87.56 82 ARG A N 1
ATOM 621 C CA . ARG A 1 82 ? 24.079 -8.956 -25.065 1.00 87.56 82 ARG A CA 1
ATOM 622 C C . ARG A 1 82 ? 23.062 -10.096 -25.007 1.00 87.56 82 ARG A C 1
ATOM 624 O O . ARG A 1 82 ? 22.931 -10.818 -25.989 1.00 87.56 82 ARG A O 1
ATOM 631 N N . ASN A 1 83 ? 22.316 -10.233 -23.910 1.00 85.50 83 ASN A N 1
ATOM 632 C CA . ASN A 1 83 ? 21.290 -11.273 -23.781 1.00 85.50 83 ASN A CA 1
ATOM 633 C C . ASN A 1 83 ? 20.150 -11.114 -24.794 1.00 85.50 83 ASN A C 1
ATOM 635 O O . ASN A 1 83 ? 19.618 -12.116 -25.252 1.00 85.50 83 ASN A O 1
ATOM 639 N N . VAL A 1 84 ? 19.827 -9.878 -25.179 1.00 87.69 84 VAL A N 1
ATOM 640 C CA . VAL A 1 84 ? 18.821 -9.572 -26.204 1.00 87.69 84 VAL A CA 1
ATOM 641 C C . VAL A 1 84 ? 19.414 -9.739 -27.605 1.00 87.69 84 VAL A C 1
ATOM 643 O O . VAL A 1 84 ? 18.915 -10.503 -28.428 1.00 87.69 84 VAL A O 1
ATOM 646 N N . LEU A 1 85 ? 20.525 -9.051 -27.874 1.00 88.38 85 LEU A N 1
ATOM 647 C CA . LEU A 1 85 ? 21.090 -8.902 -29.214 1.00 88.38 85 LEU A CA 1
ATOM 648 C C . LEU A 1 85 ? 21.778 -10.169 -29.735 1.00 88.38 85 LEU A C 1
ATOM 650 O O . LEU A 1 85 ? 21.858 -10.341 -30.948 1.00 88.38 85 LEU A O 1
ATOM 654 N N . ARG A 1 86 ? 22.229 -11.090 -28.867 1.00 89.69 86 ARG A N 1
ATOM 655 C CA . ARG A 1 86 ? 22.848 -12.359 -29.306 1.00 89.69 86 ARG A CA 1
ATOM 656 C C . ARG A 1 86 ? 21.929 -13.198 -30.195 1.00 89.69 86 ARG A C 1
ATOM 658 O O . ARG A 1 86 ? 22.419 -13.954 -31.024 1.00 89.69 86 ARG A O 1
ATOM 665 N N . HIS A 1 87 ? 20.614 -13.074 -30.010 1.00 87.38 87 HIS A N 1
ATOM 666 C CA . HIS A 1 87 ? 19.629 -13.790 -30.815 1.00 87.38 87 HIS A CA 1
ATOM 667 C C . HIS A 1 87 ? 19.494 -13.158 -32.207 1.00 87.38 87 HIS A C 1
ATOM 669 O O . HIS A 1 87 ? 19.377 -13.876 -33.191 1.00 87.38 87 HIS A O 1
ATOM 675 N N . LEU A 1 88 ? 19.633 -11.831 -32.308 1.00 87.94 88 LEU A N 1
ATOM 676 C CA . LEU A 1 88 ? 19.599 -11.100 -33.580 1.00 87.94 88 LEU A CA 1
ATOM 677 C C . LEU A 1 88 ? 20.916 -11.175 -34.367 1.00 87.94 88 LEU A C 1
ATOM 679 O O . LEU A 1 88 ? 20.925 -10.955 -35.571 1.00 87.94 88 LEU A O 1
ATOM 683 N N . ALA A 1 89 ? 22.028 -11.476 -33.697 1.00 85.38 89 ALA A N 1
ATOM 684 C CA . ALA A 1 89 ? 23.363 -11.507 -34.295 1.00 85.38 89 ALA A CA 1
ATOM 685 C C . ALA A 1 89 ? 23.717 -12.842 -34.985 1.00 85.38 89 ALA A C 1
ATOM 687 O O . ALA A 1 89 ? 24.874 -13.050 -35.358 1.00 85.38 89 ALA A O 1
ATOM 688 N N . LYS A 1 90 ? 22.762 -13.771 -35.125 1.00 82.19 90 LYS A N 1
ATOM 689 C CA . LYS A 1 90 ? 23.002 -15.071 -35.763 1.00 82.19 90 LYS A CA 1
ATOM 690 C C . LYS A 1 90 ? 23.131 -14.922 -37.289 1.00 82.19 90 LYS A C 1
ATOM 692 O O . LYS A 1 90 ? 22.355 -14.171 -37.873 1.00 82.19 90 LYS A O 1
ATOM 697 N N . PRO A 1 91 ? 24.060 -15.649 -37.948 1.00 82.81 91 PRO A N 1
ATOM 698 C CA . PRO A 1 91 ? 24.234 -15.583 -39.405 1.00 82.81 91 PRO A CA 1
ATOM 699 C C . PRO A 1 91 ? 22.971 -15.947 -40.192 1.00 82.81 91 PRO A C 1
ATOM 701 O O . PRO A 1 91 ? 22.702 -15.358 -41.234 1.00 82.81 91 PRO A O 1
ATOM 704 N N . GLU A 1 92 ? 22.195 -16.895 -39.671 1.00 90.31 92 GLU A N 1
ATOM 705 C CA . GLU A 1 92 ? 20.908 -17.322 -40.215 1.00 90.31 92 GLU A CA 1
ATOM 706 C C . GLU A 1 92 ? 19.817 -16.929 -39.220 1.00 90.31 92 GLU A C 1
ATOM 708 O O . GLU A 1 92 ? 19.417 -17.710 -38.359 1.00 90.31 92 GLU A O 1
ATOM 713 N N . LEU A 1 93 ? 19.396 -15.664 -39.283 1.00 90.00 93 LEU A N 1
ATOM 714 C CA . LEU A 1 93 ? 18.345 -15.143 -38.417 1.00 90.00 93 LEU A CA 1
ATOM 715 C C . LEU A 1 93 ? 17.014 -15.831 -38.739 1.00 90.00 93 LEU A C 1
ATOM 717 O O . LEU A 1 93 ? 16.455 -15.644 -39.820 1.00 90.00 93 LEU A O 1
ATOM 721 N N . THR A 1 94 ? 16.478 -16.583 -37.780 1.00 93.38 94 THR A N 1
ATOM 722 C CA . THR A 1 94 ? 15.141 -17.171 -37.898 1.00 93.38 94 THR A CA 1
ATOM 723 C C . THR A 1 94 ? 14.080 -16.291 -37.233 1.00 93.38 94 THR A C 1
ATOM 725 O O . THR A 1 94 ? 14.370 -15.447 -36.383 1.00 93.38 94 THR A O 1
ATOM 728 N N . VAL A 1 95 ? 12.808 -16.526 -37.564 1.00 91.56 95 VAL A N 1
ATOM 729 C CA . VAL A 1 95 ? 11.675 -15.889 -36.867 1.00 91.56 95 VAL A CA 1
ATOM 730 C C . VAL A 1 95 ? 11.672 -16.241 -35.371 1.00 91.56 95 VAL A C 1
ATOM 732 O O . VAL A 1 95 ? 11.372 -15.387 -34.538 1.00 91.56 95 VAL A O 1
ATOM 735 N N . ALA A 1 96 ? 12.059 -17.470 -35.010 1.00 89.44 96 ALA A N 1
ATOM 736 C CA . ALA A 1 96 ? 12.163 -17.900 -33.615 1.00 89.44 96 ALA A CA 1
ATOM 737 C C . ALA A 1 96 ? 13.224 -17.099 -32.841 1.00 89.44 96 ALA A C 1
ATOM 739 O O . ALA A 1 96 ? 13.003 -16.730 -31.689 1.00 89.44 96 ALA A O 1
ATOM 740 N N . ASP A 1 97 ? 14.344 -16.765 -33.484 1.00 88.38 97 ASP A N 1
ATOM 741 C CA . ASP A 1 97 ? 15.388 -15.935 -32.881 1.00 88.38 97 ASP A CA 1
ATOM 742 C C . ASP A 1 97 ? 14.930 -14.495 -32.647 1.00 88.38 97 ASP A C 1
ATOM 744 O O . ASP A 1 97 ? 15.224 -13.911 -31.602 1.00 88.38 97 ASP A O 1
ATOM 748 N N . ALA A 1 98 ? 14.166 -13.931 -33.585 1.00 88.50 98 ALA A N 1
ATOM 749 C CA . ALA A 1 98 ? 13.550 -12.624 -33.400 1.00 88.50 98 ALA A CA 1
ATOM 750 C C . ALA A 1 98 ? 12.559 -12.631 -32.220 1.00 88.50 98 ALA A C 1
ATOM 752 O O . ALA A 1 98 ? 12.596 -11.721 -31.388 1.00 88.50 98 ALA A O 1
ATOM 753 N N . PHE A 1 99 ? 11.726 -13.672 -32.092 1.00 88.38 99 PHE A N 1
ATOM 754 C CA . PHE A 1 99 ? 10.821 -13.820 -30.947 1.00 88.38 99 PHE A CA 1
ATOM 755 C C . PHE A 1 99 ? 11.564 -13.968 -29.624 1.00 88.38 99 PHE A C 1
ATOM 757 O O . PHE A 1 99 ? 11.171 -13.345 -28.639 1.00 88.38 99 PHE A O 1
ATOM 764 N N . GLU A 1 100 ? 12.657 -14.727 -29.591 1.00 87.62 100 GLU A N 1
ATOM 765 C CA . GLU A 1 100 ? 13.446 -14.874 -28.372 1.00 87.62 100 GLU A CA 1
ATOM 766 C C . GLU A 1 100 ? 14.155 -13.564 -27.991 1.00 87.62 100 GLU A C 1
ATOM 768 O O . GLU A 1 100 ? 14.186 -13.204 -26.816 1.00 87.62 100 GLU A O 1
ATOM 773 N N . ALA A 1 101 ? 14.639 -12.776 -28.957 1.00 87.69 101 ALA A N 1
ATOM 774 C CA . ALA A 1 101 ? 15.159 -11.434 -28.684 1.00 87.69 101 ALA A CA 1
ATOM 775 C C . ALA A 1 101 ? 14.086 -10.522 -28.056 1.00 87.69 101 ALA A C 1
ATOM 777 O O . ALA A 1 101 ? 14.350 -9.833 -27.068 1.00 87.69 101 ALA A O 1
ATOM 778 N N . ILE A 1 102 ? 12.861 -10.546 -28.595 1.00 86.00 102 ILE A N 1
ATOM 779 C CA . ILE A 1 102 ? 11.717 -9.800 -28.047 1.00 86.00 102 ILE A CA 1
ATOM 780 C C . ILE A 1 102 ? 11.378 -10.292 -26.634 1.00 86.00 102 ILE A C 1
ATOM 782 O O . ILE A 1 102 ? 11.184 -9.476 -25.729 1.00 86.00 102 ILE A O 1
ATOM 786 N N . ASN A 1 103 ? 11.347 -11.607 -26.414 1.00 83.56 103 ASN A N 1
ATOM 787 C CA . ASN A 1 103 ? 11.122 -12.212 -25.104 1.00 83.56 103 ASN A CA 1
ATOM 788 C C . ASN A 1 103 ? 12.168 -11.718 -24.091 1.00 83.56 103 ASN A C 1
ATOM 790 O O . ASN A 1 103 ? 11.813 -11.152 -23.062 1.00 83.56 103 ASN A O 1
ATOM 794 N N . GLN A 1 104 ? 13.459 -11.787 -24.422 1.00 84.19 104 GLN A N 1
ATOM 795 C CA . GLN A 1 104 ? 14.536 -11.302 -23.550 1.00 84.19 104 GLN A CA 1
ATOM 796 C C . GLN A 1 104 ? 14.469 -9.789 -23.277 1.00 84.19 104 GLN A C 1
ATOM 798 O O . GLN A 1 104 ? 14.798 -9.353 -22.173 1.00 84.19 104 GLN A O 1
ATOM 803 N N . ALA A 1 105 ? 14.023 -8.978 -24.242 1.00 84.00 105 ALA A N 1
ATOM 804 C CA . ALA A 1 105 ? 13.872 -7.532 -24.061 1.00 84.00 105 ALA A CA 1
ATOM 805 C C . ALA A 1 105 ? 12.677 -7.164 -23.159 1.00 84.00 105 ALA A C 1
ATOM 807 O O . ALA A 1 105 ? 12.709 -6.157 -22.449 1.00 84.00 105 ALA A O 1
ATOM 808 N N . THR A 1 106 ? 11.612 -7.971 -23.180 1.00 77.88 106 THR A N 1
ATOM 809 C CA . THR A 1 106 ? 10.346 -7.703 -22.472 1.00 77.88 106 THR A CA 1
ATOM 810 C C . THR A 1 106 ? 10.259 -8.395 -21.109 1.00 77.88 106 THR A C 1
ATOM 812 O O . THR A 1 106 ? 9.672 -7.841 -20.174 1.00 77.88 106 THR A O 1
ATOM 815 N N . TRP A 1 107 ? 10.901 -9.554 -20.948 1.00 73.62 107 TRP A N 1
ATOM 816 C CA . TRP A 1 107 ? 10.868 -10.396 -19.750 1.00 73.62 107 TRP A CA 1
ATOM 817 C C . TRP A 1 107 ? 11.304 -9.682 -18.460 1.00 73.62 107 TRP A C 1
ATOM 819 O O . TRP A 1 107 ? 10.597 -9.782 -17.452 1.00 73.62 107 TRP A O 1
ATOM 829 N N . PRO A 1 108 ? 12.386 -8.873 -18.441 1.00 69.31 108 PRO A N 1
ATOM 830 C CA . PRO A 1 108 ? 12.728 -8.078 -17.264 1.00 69.31 108 PRO A CA 1
ATOM 831 C C . PRO A 1 108 ? 11.635 -7.072 -16.885 1.00 69.31 108 PRO A C 1
ATOM 833 O O . PRO A 1 108 ? 11.409 -6.825 -15.700 1.00 69.31 108 PRO A O 1
ATOM 836 N N . GLY A 1 109 ? 10.953 -6.491 -17.877 1.00 68.38 109 GLY A N 1
ATOM 837 C CA . GLY A 1 109 ? 9.814 -5.600 -17.669 1.00 68.38 109 GLY A CA 1
ATOM 838 C C . GLY A 1 109 ? 8.636 -6.336 -17.034 1.00 68.38 109 GLY A C 1
ATOM 839 O O . GLY A 1 109 ? 8.103 -5.869 -16.027 1.00 68.38 109 GLY A O 1
ATOM 840 N N . TRP A 1 110 ? 8.300 -7.518 -17.557 1.00 66.38 110 TRP A N 1
ATOM 841 C CA . TRP A 1 110 ? 7.251 -8.385 -17.019 1.00 66.38 110 TRP A CA 1
ATOM 842 C C . TRP A 1 110 ? 7.540 -8.819 -15.575 1.00 66.38 110 TRP A C 1
ATOM 844 O O . TRP A 1 110 ? 6.717 -8.579 -14.695 1.00 66.38 110 TRP A O 1
ATOM 854 N N . ILE A 1 111 ? 8.746 -9.322 -15.274 1.00 66.81 111 ILE A N 1
ATOM 855 C CA . ILE A 1 111 ? 9.147 -9.678 -13.898 1.00 66.81 111 ILE A CA 1
ATOM 856 C C . ILE A 1 111 ? 9.024 -8.478 -12.957 1.00 66.81 111 ILE A C 1
ATOM 858 O O . ILE A 1 111 ? 8.611 -8.624 -11.807 1.00 66.81 111 ILE A O 1
ATOM 862 N N . ARG A 1 112 ? 9.412 -7.281 -13.404 1.00 64.94 112 ARG A N 1
ATOM 863 C CA . ARG A 1 112 ? 9.317 -6.071 -12.578 1.00 64.94 112 ARG A CA 1
ATOM 864 C C . ARG A 1 112 ? 7.874 -5.671 -12.314 1.00 64.94 112 ARG A C 1
ATOM 866 O O . ARG A 1 112 ? 7.581 -5.272 -11.191 1.00 64.94 112 ARG A O 1
ATOM 873 N N . GLN A 1 113 ? 6.999 -5.782 -13.310 1.00 65.69 113 GLN A N 1
ATOM 874 C CA . GLN A 1 113 ? 5.567 -5.558 -13.129 1.00 65.69 113 GLN A CA 1
ATOM 875 C C . GLN A 1 113 ? 4.976 -6.586 -12.164 1.00 65.69 113 GLN A C 1
ATOM 877 O O . GLN A 1 113 ? 4.311 -6.193 -11.214 1.00 65.69 113 GLN A O 1
ATOM 882 N N . GLU A 1 114 ? 5.290 -7.869 -12.328 1.00 67.06 114 GLU A N 1
ATOM 883 C CA . GLU A 1 114 ? 4.828 -8.932 -11.430 1.00 67.06 114 GLU A CA 1
ATOM 884 C C . GLU A 1 114 ? 5.332 -8.744 -9.996 1.00 67.06 114 GLU A C 1
ATOM 886 O O . GLU A 1 114 ? 4.563 -8.870 -9.048 1.00 67.06 114 GLU A O 1
ATOM 891 N N . ARG A 1 115 ? 6.601 -8.364 -9.805 1.00 67.38 115 ARG A N 1
ATOM 892 C CA . ARG A 1 115 ? 7.131 -8.024 -8.474 1.00 67.38 115 ARG A CA 1
ATOM 893 C C . ARG A 1 115 ? 6.423 -6.813 -7.874 1.00 67.38 115 ARG A C 1
ATOM 895 O O . ARG A 1 115 ? 6.082 -6.858 -6.702 1.00 67.38 115 ARG A O 1
ATOM 902 N N . ALA A 1 116 ? 6.190 -5.760 -8.658 1.00 66.06 116 ALA A N 1
ATOM 903 C CA . ALA A 1 116 ? 5.486 -4.572 -8.183 1.00 66.06 116 ALA A CA 1
ATOM 904 C C . ALA A 1 116 ? 4.039 -4.893 -7.781 1.00 66.06 116 ALA A C 1
ATOM 906 O O . ALA A 1 116 ? 3.628 -4.495 -6.696 1.00 66.06 116 ALA A O 1
ATOM 907 N N . LYS A 1 117 ? 3.311 -5.673 -8.594 1.00 67.88 117 LYS A N 1
ATOM 908 C CA . LYS A 1 117 ? 1.970 -6.173 -8.260 1.00 67.88 117 LYS A CA 1
ATOM 909 C C . LYS A 1 117 ? 1.996 -6.983 -6.969 1.00 67.88 117 LYS A C 1
ATOM 911 O O . LYS A 1 117 ? 1.274 -6.659 -6.040 1.00 67.88 117 LYS A O 1
ATOM 916 N N . ARG A 1 118 ? 2.879 -7.983 -6.866 1.00 70.31 118 ARG A N 1
ATOM 917 C CA . ARG A 1 118 ? 3.009 -8.818 -5.658 1.00 70.31 118 ARG A CA 1
ATOM 918 C C . ARG A 1 118 ? 3.330 -7.993 -4.415 1.00 70.31 118 ARG A C 1
ATOM 920 O O . ARG A 1 118 ? 2.792 -8.282 -3.358 1.00 70.31 118 ARG A O 1
ATOM 927 N N . SER A 1 119 ? 4.180 -6.971 -4.527 1.00 68.88 119 SER A N 1
ATOM 928 C CA . SER A 1 119 ? 4.471 -6.062 -3.413 1.00 68.88 119 SER A CA 1
ATOM 929 C C . SER A 1 119 ? 3.281 -5.173 -3.039 1.00 68.88 119 SER A C 1
ATOM 931 O O . SER A 1 119 ? 3.095 -4.930 -1.852 1.00 68.88 119 SER A O 1
ATOM 933 N N . GLY A 1 120 ? 2.489 -4.713 -4.015 1.00 68.38 120 GLY A N 1
ATOM 934 C CA . GLY A 1 120 ? 1.232 -3.992 -3.782 1.00 68.38 120 GLY A CA 1
ATOM 935 C C . GLY A 1 120 ? 0.215 -4.851 -3.040 1.00 68.38 120 GLY A C 1
ATOM 936 O O . GLY A 1 120 ? -0.161 -4.533 -1.915 1.00 68.38 120 GLY A O 1
ATOM 937 N N . HIS A 1 121 ? -0.093 -6.015 -3.607 1.00 79.19 121 HIS A N 1
ATOM 938 C CA . HIS A 1 121 ? -1.022 -6.970 -3.016 1.00 79.19 121 HIS A CA 1
ATOM 939 C C . HIS A 1 121 ? -0.546 -7.494 -1.654 1.00 79.19 121 HIS A C 1
ATOM 941 O O . HIS A 1 121 ? -1.359 -7.748 -0.776 1.00 79.19 121 HIS A O 1
ATOM 947 N N . ALA A 1 122 ? 0.764 -7.595 -1.399 1.00 80.94 122 ALA A N 1
ATOM 948 C CA . ALA A 1 122 ? 1.264 -7.951 -0.069 1.00 80.94 122 ALA A CA 1
ATOM 949 C C . ALA A 1 122 ? 0.860 -6.936 1.020 1.00 80.94 122 ALA A C 1
ATOM 951 O O . ALA A 1 122 ? 0.638 -7.339 2.162 1.00 80.94 122 ALA A O 1
ATOM 952 N N . ALA A 1 123 ? 0.735 -5.645 0.687 1.00 81.50 123 ALA A N 1
ATOM 953 C CA . ALA A 1 123 ? 0.231 -4.649 1.630 1.00 81.50 123 ALA A CA 1
ATOM 954 C C . ALA A 1 123 ? -1.256 -4.877 1.918 1.00 81.50 123 ALA A C 1
ATOM 956 O O . ALA A 1 123 ? -1.635 -4.992 3.083 1.00 81.50 123 ALA A O 1
ATOM 957 N N . GLU A 1 124 ? -2.071 -5.036 0.873 1.00 89.19 124 GLU A N 1
ATOM 958 C CA . GLU A 1 124 ? -3.500 -5.359 0.997 1.00 89.19 124 GLU A CA 1
ATOM 959 C C . GLU A 1 124 ? -3.709 -6.598 1.877 1.00 89.19 124 GLU A C 1
ATOM 961 O O . GLU A 1 124 ? -4.452 -6.557 2.856 1.00 89.19 124 GLU A O 1
ATOM 966 N N . GLY A 1 125 ? -2.973 -7.673 1.581 1.00 91.88 125 GLY A N 1
ATOM 967 C CA . GLY A 1 125 ? -3.030 -8.933 2.312 1.00 91.88 125 GLY A CA 1
ATOM 968 C C . GLY A 1 125 ? -2.635 -8.802 3.779 1.00 91.88 125 GLY A C 1
ATOM 969 O O . GLY A 1 125 ? -3.259 -9.418 4.642 1.00 91.88 125 GLY A O 1
ATOM 970 N N . ARG A 1 126 ? -1.638 -7.968 4.098 1.00 92.56 126 ARG A N 1
ATOM 971 C CA . ARG A 1 126 ? -1.226 -7.744 5.490 1.00 92.56 126 ARG A CA 1
ATOM 972 C C . ARG A 1 126 ? -2.283 -6.984 6.282 1.00 92.56 126 ARG A C 1
ATOM 974 O O . ARG A 1 126 ? -2.526 -7.326 7.435 1.00 92.56 126 ARG A O 1
ATOM 981 N N . LEU A 1 127 ? -2.911 -5.976 5.676 1.00 95.00 127 LEU A N 1
ATOM 982 C CA . LEU A 1 127 ? -4.018 -5.272 6.315 1.00 95.00 127 LEU A CA 1
ATOM 983 C C . LEU A 1 127 ? -5.230 -6.196 6.485 1.00 95.00 127 LEU A C 1
ATOM 985 O O . LEU A 1 127 ? -5.790 -6.253 7.573 1.00 95.00 127 LEU A O 1
ATOM 989 N N . ALA A 1 128 ? -5.581 -6.975 5.461 1.00 96.62 128 ALA A N 1
ATOM 990 C CA . ALA A 1 128 ? -6.662 -7.957 5.527 1.00 96.62 128 ALA A CA 1
ATOM 991 C C . ALA A 1 128 ? -6.420 -9.019 6.615 1.00 96.62 128 ALA A C 1
ATOM 993 O O . ALA A 1 128 ? -7.319 -9.331 7.390 1.00 96.62 128 ALA A O 1
ATOM 994 N N . THR A 1 129 ? -5.188 -9.529 6.718 1.00 96.81 129 THR A N 1
ATOM 995 C CA . THR A 1 129 ? -4.779 -10.467 7.777 1.00 96.81 129 THR A CA 1
ATOM 996 C C . THR A 1 129 ? -4.951 -9.838 9.153 1.00 96.81 129 THR A C 1
ATOM 998 O O . THR A 1 129 ? -5.571 -10.439 10.019 1.00 96.81 129 THR A O 1
ATOM 1001 N N . LEU A 1 130 ? -4.495 -8.595 9.339 1.00 97.25 130 LEU A N 1
ATOM 1002 C CA . LEU A 1 130 ? -4.662 -7.894 10.610 1.00 97.25 130 LEU A CA 1
ATOM 1003 C C . LEU A 1 130 ? -6.142 -7.723 10.988 1.00 97.25 130 LEU A C 1
ATOM 1005 O O . LEU A 1 130 ? -6.513 -7.949 12.138 1.00 97.25 130 LEU A O 1
ATOM 1009 N N . LEU A 1 131 ? -6.997 -7.335 10.037 1.00 97.38 131 LEU A N 1
ATOM 1010 C CA . LEU A 1 131 ? -8.436 -7.204 10.283 1.00 97.38 131 LEU A CA 1
ATOM 1011 C C . LEU A 1 131 ? -9.062 -8.554 10.657 1.00 97.38 131 LEU A C 1
ATOM 1013 O O . LEU A 1 131 ? -9.820 -8.623 11.620 1.00 97.38 131 LEU A O 1
ATOM 1017 N N . ARG A 1 132 ? -8.686 -9.637 9.963 1.00 96.94 132 ARG A N 1
ATOM 1018 C CA . ARG A 1 132 ? -9.138 -10.997 10.284 1.00 96.94 132 ARG A CA 1
ATOM 1019 C C . ARG A 1 132 ? -8.718 -11.409 11.689 1.00 96.94 132 ARG A C 1
ATOM 1021 O O . ARG A 1 132 ? -9.562 -11.843 12.465 1.00 96.94 132 ARG A O 1
ATOM 1028 N N . ASP A 1 133 ? -7.436 -11.267 12.006 1.00 95.81 133 ASP A N 1
ATOM 1029 C CA . ASP A 1 133 ? -6.867 -11.739 13.267 1.00 95.81 133 ASP A CA 1
ATOM 1030 C C . ASP A 1 133 ? -7.446 -10.949 14.450 1.00 95.81 133 ASP A C 1
ATOM 1032 O O . ASP A 1 133 ? -7.689 -11.502 15.519 1.00 95.81 133 ASP A O 1
ATOM 1036 N N . THR A 1 134 ? -7.755 -9.665 14.245 1.00 96.00 134 THR A N 1
ATOM 1037 C CA . THR A 1 134 ? -8.439 -8.829 15.246 1.00 96.00 134 THR A CA 1
ATOM 1038 C C . THR A 1 134 ? -9.948 -9.064 15.322 1.00 96.00 134 THR A C 1
ATOM 1040 O O . THR A 1 134 ? -10.582 -8.548 16.239 1.00 96.00 134 THR A O 1
ATOM 1043 N N . GLY A 1 135 ? -10.533 -9.840 14.405 1.00 96.06 135 GLY A N 1
ATOM 1044 C CA . GLY A 1 135 ? -11.972 -10.109 14.341 1.00 96.06 135 GLY A CA 1
ATOM 1045 C C . GLY A 1 135 ? -12.805 -8.971 13.741 1.00 96.06 135 GLY A C 1
ATOM 1046 O O . GLY A 1 135 ? -14.030 -8.981 13.861 1.00 96.06 135 GLY A O 1
ATOM 1047 N N . ILE A 1 136 ? -12.175 -7.980 13.103 1.00 97.06 136 ILE A N 1
ATOM 1048 C CA . ILE A 1 136 ? -12.884 -6.902 12.411 1.00 97.06 136 ILE A CA 1
ATOM 1049 C C . ILE A 1 136 ? -13.418 -7.443 11.075 1.00 97.06 136 ILE A C 1
ATOM 1051 O O . ILE A 1 136 ? -12.633 -7.914 10.252 1.00 97.06 136 ILE A O 1
ATOM 1055 N N . PRO A 1 137 ? -14.735 -7.368 10.812 1.00 97.12 137 PRO A N 1
ATOM 1056 C CA . PRO A 1 137 ? -15.301 -7.822 9.544 1.00 97.12 137 PRO A CA 1
ATOM 1057 C C . PRO A 1 137 ? -14.840 -6.942 8.374 1.00 97.12 137 PRO A C 1
ATOM 1059 O O . PRO A 1 137 ? -14.730 -5.726 8.514 1.00 97.12 137 PRO A O 1
ATOM 1062 N N . PHE A 1 138 ? -14.604 -7.551 7.212 1.00 97.94 138 PHE A N 1
ATOM 1063 C CA . PHE A 1 138 ? -14.280 -6.844 5.974 1.00 97.94 138 PHE A CA 1
ATOM 1064 C C . PHE A 1 138 ? -14.635 -7.674 4.734 1.00 97.94 138 PHE A C 1
ATOM 1066 O O . PHE A 1 138 ? -14.819 -8.893 4.803 1.00 97.94 138 PHE A O 1
ATOM 1073 N N . GLU A 1 139 ? -14.668 -7.004 3.584 1.00 97.75 139 GLU A N 1
ATOM 1074 C CA . GLU A 1 139 ? -14.799 -7.596 2.257 1.00 97.75 139 GLU A CA 1
ATOM 1075 C C . GLU A 1 139 ? -13.706 -7.064 1.313 1.00 97.75 139 GLU A C 1
ATOM 1077 O O . GLU A 1 139 ? -13.383 -5.876 1.379 1.00 97.75 139 GLU A O 1
ATOM 1082 N N . PRO A 1 140 ? -13.136 -7.909 0.432 1.00 96.69 140 PRO A N 1
ATOM 1083 C CA . PRO A 1 140 ? -13.399 -9.342 0.290 1.00 96.69 140 PRO A CA 1
ATOM 1084 C C . PRO A 1 140 ? -12.647 -10.166 1.346 1.00 96.69 140 PRO A C 1
ATOM 1086 O O . PRO A 1 140 ? -11.455 -9.961 1.559 1.00 96.69 140 PRO A O 1
ATOM 1089 N N . ARG A 1 141 ? -13.321 -11.139 1.976 1.00 94.12 141 ARG A N 1
ATOM 1090 C CA . ARG A 1 141 ? -12.747 -11.948 3.075 1.00 94.12 141 ARG A CA 1
ATOM 1091 C C . ARG A 1 141 ? -11.489 -12.711 2.663 1.00 94.12 141 ARG A C 1
ATOM 1093 O O . ARG A 1 141 ? -10.511 -12.742 3.406 1.00 94.12 141 ARG A O 1
ATOM 1100 N N . ASP A 1 142 ? -11.494 -13.245 1.445 1.00 94.19 142 ASP A N 1
ATOM 1101 C CA . ASP A 1 142 ? -10.391 -14.039 0.902 1.00 94.19 142 ASP A CA 1
ATOM 1102 C C . ASP A 1 142 ? -9.109 -13.220 0.700 1.00 94.19 142 ASP A C 1
ATOM 1104 O O . ASP A 1 142 ? -8.057 -13.801 0.457 1.00 94.19 142 ASP A O 1
ATOM 1108 N N . LYS A 1 143 ? -9.151 -11.881 0.809 1.00 93.81 143 LYS A N 1
ATOM 1109 C CA . LYS A 1 143 ? -7.971 -11.016 0.638 1.00 93.81 143 LYS A CA 1
ATOM 1110 C C . LYS A 1 143 ? -6.869 -11.312 1.667 1.00 93.81 143 LYS A C 1
ATOM 1112 O O . LYS A 1 143 ? -5.697 -11.092 1.371 1.00 93.81 143 LYS A O 1
ATOM 1117 N N . ALA A 1 144 ? -7.215 -11.851 2.842 1.00 93.12 144 ALA A N 1
ATOM 1118 C CA . ALA A 1 144 ? -6.235 -12.260 3.852 1.00 93.12 144 ALA A CA 1
ATOM 1119 C C . ALA A 1 144 ? -5.442 -13.520 3.456 1.00 93.12 144 ALA A C 1
ATOM 1121 O O . ALA A 1 144 ? -4.256 -13.614 3.761 1.00 93.12 144 ALA A O 1
ATOM 1122 N N . ASP A 1 145 ? -6.070 -14.467 2.753 1.00 92.31 145 ASP A N 1
ATOM 1123 C CA . ASP A 1 145 ? -5.442 -15.733 2.340 1.00 92.31 145 ASP A CA 1
ATOM 1124 C C . ASP A 1 145 ? -4.887 -15.674 0.913 1.00 92.31 145 ASP A C 1
ATOM 1126 O O . ASP A 1 145 ? -3.861 -16.274 0.591 1.00 92.31 145 ASP A O 1
ATOM 1130 N N . ASN A 1 146 ? -5.553 -14.909 0.051 1.00 90.88 146 ASN A N 1
ATOM 1131 C CA . ASN A 1 146 ? -5.184 -14.674 -1.331 1.00 90.88 146 ASN A CA 1
ATOM 1132 C C . ASN A 1 146 ? -5.223 -13.168 -1.634 1.00 90.88 146 ASN A C 1
ATOM 1134 O O . ASN A 1 146 ? -6.235 -12.656 -2.117 1.00 90.88 146 ASN A O 1
ATOM 1138 N N . PRO A 1 147 ? -4.104 -12.450 -1.440 1.00 85.00 147 PRO A N 1
ATOM 1139 C CA . PRO A 1 147 ? -4.057 -11.013 -1.694 1.00 85.00 147 PRO A CA 1
ATOM 1140 C C . PRO A 1 147 ? -4.257 -10.628 -3.170 1.00 85.00 147 PRO A C 1
ATOM 1142 O O . PRO A 1 147 ? -4.514 -9.470 -3.470 1.00 85.00 147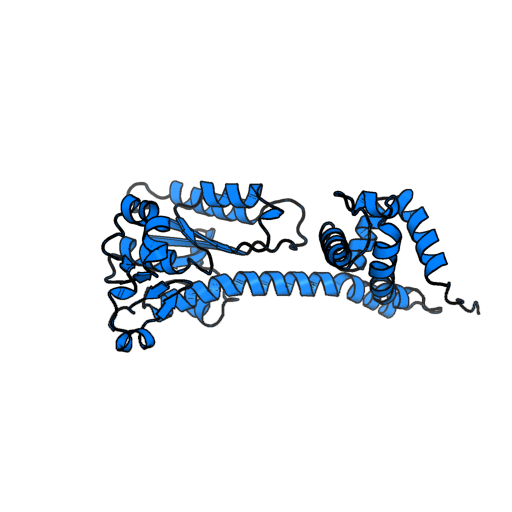 PRO A O 1
ATOM 1145 N N . LEU A 1 148 ? -4.163 -11.595 -4.095 1.00 83.50 148 LEU A N 1
ATOM 1146 C CA . LEU A 1 148 ? -4.439 -11.414 -5.526 1.00 83.50 148 LEU A CA 1
ATOM 1147 C C . LEU A 1 148 ? -5.924 -11.593 -5.881 1.00 83.50 148 LEU A C 1
ATOM 1149 O O . LEU A 1 148 ? -6.268 -11.590 -7.065 1.00 83.50 148 LEU A O 1
ATOM 1153 N N . CYS A 1 149 ? -6.803 -11.816 -4.900 1.00 88.56 149 CYS A N 1
ATOM 1154 C CA . CYS A 1 149 ? -8.235 -11.907 -5.155 1.00 88.56 149 CYS A CA 1
ATOM 1155 C C . CYS A 1 149 ? -8.795 -10.565 -5.652 1.00 88.56 149 CYS A C 1
ATOM 1157 O O . CYS A 1 149 ? -8.168 -9.510 -5.503 1.00 88.56 149 CYS A O 1
ATOM 1159 N N . ALA A 1 150 ? -9.976 -10.623 -6.266 1.00 88.81 150 ALA A N 1
ATOM 1160 C CA . ALA A 1 150 ? -10.658 -9.435 -6.759 1.00 88.81 150 ALA A CA 1
ATOM 1161 C C . ALA A 1 150 ? -10.923 -8.436 -5.626 1.00 88.81 150 ALA A C 1
ATOM 1163 O O . ALA A 1 150 ? -11.140 -8.824 -4.481 1.00 88.81 150 ALA A O 1
ATOM 1164 N N . ASP A 1 151 ? -10.921 -7.155 -5.969 1.00 92.75 151 ASP A N 1
ATOM 1165 C CA . ASP A 1 151 ? -11.258 -6.068 -5.054 1.00 92.75 151 ASP A CA 1
ATOM 1166 C C . ASP A 1 151 ? -12.764 -6.010 -4.780 1.00 92.75 151 ASP A C 1
ATOM 1168 O O . ASP A 1 151 ? -13.581 -6.551 -5.532 1.00 92.75 151 ASP A O 1
ATOM 1172 N N . ALA A 1 152 ? -13.148 -5.297 -3.724 1.00 95.00 152 ALA A N 1
ATOM 1173 C CA . ALA A 1 152 ? -14.544 -4.994 -3.458 1.00 95.00 152 ALA A CA 1
ATOM 1174 C C . ALA A 1 152 ? -15.041 -3.908 -4.425 1.00 95.00 152 ALA A C 1
ATOM 1176 O O . ALA A 1 152 ? -14.417 -2.859 -4.579 1.00 95.00 152 ALA A O 1
ATOM 1177 N N . LEU A 1 153 ? -16.185 -4.136 -5.071 1.00 95.88 153 LEU A N 1
ATOM 1178 C CA . LEU A 1 153 ? -16.761 -3.200 -6.035 1.00 95.88 153 LEU A CA 1
ATOM 1179 C C . LEU A 1 153 ? -18.041 -2.579 -5.474 1.00 95.88 153 LEU A C 1
ATOM 1181 O O . LEU A 1 153 ? -18.998 -3.295 -5.188 1.00 95.88 153 LEU A O 1
ATOM 1185 N N . ILE A 1 154 ? -18.092 -1.248 -5.381 1.00 93.75 154 ILE A N 1
ATOM 1186 C CA . ILE A 1 154 ? -19.305 -0.513 -4.995 1.00 93.75 154 ILE A CA 1
ATOM 1187 C C . ILE A 1 154 ? -19.657 0.481 -6.096 1.00 93.75 154 ILE A C 1
ATOM 1189 O O . ILE A 1 154 ? -18.907 1.419 -6.356 1.00 93.75 154 ILE A O 1
ATOM 1193 N N . ASN A 1 155 ? -20.800 0.285 -6.759 1.00 91.75 155 ASN A N 1
ATOM 1194 C CA . ASN A 1 155 ? -21.273 1.140 -7.859 1.00 91.75 155 ASN A CA 1
ATOM 1195 C C . ASN A 1 155 ? -20.201 1.397 -8.941 1.00 91.75 155 ASN A C 1
ATOM 1197 O O . ASN A 1 155 ? -20.049 2.517 -9.424 1.00 91.75 155 ASN A O 1
ATOM 1201 N N . GLY A 1 156 ? -19.425 0.367 -9.295 1.00 90.50 156 GLY A N 1
ATOM 1202 C CA . GLY A 1 156 ? -18.362 0.457 -10.302 1.00 90.50 156 GLY A CA 1
ATOM 1203 C C . GLY A 1 156 ? -17.033 1.038 -9.802 1.00 90.50 156 GLY A C 1
ATOM 1204 O O . GLY A 1 156 ? -16.068 1.057 -10.563 1.00 90.50 156 GLY A O 1
ATOM 1205 N N . VAL A 1 157 ? -16.943 1.463 -8.538 1.00 93.31 157 VAL A N 1
ATOM 1206 C CA . VAL A 1 157 ? -15.688 1.898 -7.912 1.00 93.31 157 VAL A CA 1
ATOM 1207 C C . VAL A 1 157 ? -15.073 0.727 -7.152 1.00 93.31 157 VAL A C 1
ATOM 1209 O O . VAL A 1 157 ? -15.706 0.161 -6.263 1.00 93.31 157 VAL A O 1
ATOM 1212 N N . SER A 1 158 ? -13.852 0.346 -7.531 1.00 93.50 158 SER A N 1
ATOM 1213 C CA . SER A 1 158 ? -13.070 -0.677 -6.822 1.00 93.50 158 SER A CA 1
ATOM 1214 C C . SER A 1 158 ? -12.489 -0.089 -5.534 1.00 93.50 158 SER A C 1
ATOM 1216 O O . SER A 1 158 ? -12.028 1.055 -5.545 1.00 93.50 158 SER A O 1
ATOM 1218 N N . PHE A 1 159 ? -12.457 -0.878 -4.465 1.00 94.75 159 PHE A N 1
ATOM 1219 C CA . PHE A 1 159 ? -11.764 -0.634 -3.201 1.00 94.75 159 PHE A CA 1
ATOM 1220 C C . PHE A 1 159 ? -11.045 -1.913 -2.780 1.00 94.75 159 PHE A C 1
ATOM 1222 O O . PHE A 1 159 ? -11.630 -2.991 -2.851 1.00 94.75 159 PHE A O 1
ATOM 1229 N N . ASP A 1 160 ? -9.807 -1.806 -2.299 1.00 94.12 160 ASP A N 1
ATOM 1230 C CA . ASP A 1 160 ? -9.022 -3.005 -1.973 1.00 94.12 160 ASP A CA 1
ATOM 1231 C C . ASP A 1 160 ? -9.645 -3.771 -0.804 1.00 94.12 160 ASP A C 1
ATOM 1233 O O . ASP A 1 160 ? -9.670 -5.001 -0.801 1.00 94.12 160 ASP A O 1
ATOM 1237 N N . LEU A 1 161 ? -10.179 -3.021 0.169 1.00 96.75 161 LEU A N 1
ATOM 1238 C CA . LEU A 1 161 ? -10.950 -3.523 1.300 1.00 96.75 161 LEU A CA 1
ATOM 1239 C C . LEU A 1 161 ? -12.111 -2.576 1.617 1.00 96.75 161 LEU A C 1
ATOM 1241 O O . LEU A 1 161 ? -11.989 -1.351 1.515 1.00 96.75 161 LEU A O 1
ATOM 1245 N N . VAL A 1 162 ? -13.218 -3.149 2.073 1.00 97.88 162 VAL A N 1
ATOM 1246 C CA . VAL A 1 162 ? -14.392 -2.437 2.581 1.00 97.88 162 VAL A CA 1
ATOM 1247 C C . VAL A 1 162 ? -14.774 -3.024 3.932 1.00 97.88 162 VAL A C 1
ATOM 1249 O O . VAL A 1 162 ? -14.890 -4.236 4.081 1.00 97.88 162 VAL A O 1
ATOM 1252 N N . ILE A 1 163 ? -14.977 -2.161 4.920 1.00 98.19 163 ILE A N 1
ATOM 1253 C CA . ILE A 1 163 ? -15.247 -2.533 6.307 1.00 98.19 163 ILE A CA 1
ATOM 1254 C C . ILE A 1 163 ? -16.581 -1.908 6.732 1.00 98.19 163 ILE A C 1
ATOM 1256 O O . ILE A 1 163 ? -16.746 -0.697 6.565 1.00 98.19 163 ILE A O 1
ATOM 1260 N N . PRO A 1 164 ? -17.529 -2.668 7.311 1.00 97.31 164 PRO A N 1
ATOM 1261 C CA . PRO A 1 164 ? -17.516 -4.117 7.483 1.00 97.31 164 PRO A CA 1
ATOM 1262 C C . PRO A 1 164 ? -17.894 -4.883 6.202 1.00 97.31 164 PRO A C 1
ATOM 1264 O O . PRO A 1 164 ? -17.528 -6.046 6.064 1.00 97.31 164 PRO A O 1
ATOM 1267 N N . SER A 1 165 ? -18.649 -4.253 5.292 1.00 97.31 165 SER A N 1
ATOM 1268 C CA . SER A 1 165 ? -19.163 -4.860 4.058 1.00 97.31 165 SER A CA 1
ATOM 1269 C C . SER A 1 165 ? -19.484 -3.808 2.991 1.00 97.31 165 SER A C 1
ATOM 1271 O O . SER A 1 165 ? -19.676 -2.631 3.306 1.00 97.31 165 SER A O 1
ATOM 1273 N N . VAL A 1 166 ? -19.599 -4.237 1.733 1.00 95.81 166 VAL A N 1
ATOM 1274 C CA . VAL A 1 166 ? -20.003 -3.418 0.578 1.00 95.81 166 VAL A CA 1
ATOM 1275 C C . VAL A 1 166 ? -21.403 -2.819 0.740 1.00 95.81 166 VAL A C 1
ATOM 1277 O O . VAL A 1 166 ? -21.649 -1.708 0.265 1.00 95.81 166 VAL A O 1
ATOM 1280 N N . ALA A 1 167 ? -22.313 -3.523 1.417 1.00 94.06 167 ALA A N 1
ATOM 1281 C CA . ALA A 1 167 ? -23.689 -3.071 1.614 1.00 94.06 167 ALA A CA 1
ATOM 1282 C C . ALA A 1 167 ? -23.774 -1.851 2.547 1.00 94.06 167 ALA A C 1
ATOM 1284 O O . ALA A 1 167 ? -24.511 -0.903 2.271 1.00 94.06 167 ALA A O 1
ATOM 1285 N N . GLU A 1 168 ? -22.985 -1.847 3.621 1.00 94.25 168 GLU A N 1
ATOM 1286 C CA . GLU A 1 168 ? -22.983 -0.782 4.626 1.00 94.25 168 GLU A CA 1
ATOM 1287 C C . GLU A 1 168 ? -21.548 -0.365 4.976 1.00 94.25 168 GLU A C 1
ATOM 1289 O O . GLU A 1 168 ? -21.062 -0.660 6.064 1.00 94.25 168 GLU A O 1
ATOM 1294 N N . PRO A 1 169 ? -20.828 0.308 4.064 1.00 96.50 169 PRO A N 1
ATOM 1295 C CA . PRO A 1 169 ? -19.428 0.638 4.278 1.00 96.50 169 PRO A CA 1
ATOM 1296 C C . PRO A 1 169 ? -19.286 1.729 5.345 1.00 96.50 169 PRO A C 1
ATOM 1298 O O . PRO A 1 169 ? -19.863 2.811 5.226 1.00 96.50 169 PRO A O 1
ATOM 1301 N N . ALA A 1 170 ? -18.461 1.467 6.357 1.00 96.94 170 ALA A N 1
ATOM 1302 C CA . ALA A 1 170 ? -18.034 2.425 7.376 1.00 96.94 170 ALA A CA 1
ATOM 1303 C C . ALA A 1 170 ? -16.604 2.930 7.127 1.00 96.94 170 ALA A C 1
ATOM 1305 O O . ALA A 1 170 ? -16.297 4.089 7.412 1.00 96.94 170 ALA A O 1
ATOM 1306 N N . VAL A 1 171 ? -15.740 2.079 6.570 1.00 97.94 171 VAL A N 1
ATOM 1307 C CA . VAL A 1 171 ? -14.389 2.427 6.115 1.00 97.94 171 VAL A CA 1
ATOM 1308 C C . VAL A 1 171 ? -14.168 1.787 4.748 1.00 97.94 171 VAL A C 1
ATOM 1310 O O . VAL A 1 171 ? -14.524 0.631 4.528 1.00 97.94 171 VAL A O 1
ATOM 1313 N N . VAL A 1 172 ? -13.581 2.540 3.827 1.00 97.62 172 VAL A N 1
ATOM 1314 C CA . VAL A 1 172 ? -13.138 2.050 2.520 1.00 97.62 172 VAL A CA 1
ATOM 1315 C C . VAL A 1 172 ? -11.641 2.279 2.387 1.00 97.62 172 VAL A C 1
ATOM 1317 O O . VAL A 1 172 ? -11.126 3.324 2.795 1.00 97.62 172 VAL A O 1
ATOM 1320 N N . VAL A 1 173 ? -10.932 1.295 1.843 1.00 96.00 173 VAL A N 1
ATOM 1321 C CA . VAL A 1 173 ? -9.469 1.300 1.808 1.00 96.00 173 VAL A CA 1
ATOM 1322 C C . VAL A 1 173 ? -8.957 1.433 0.385 1.00 96.00 173 VAL A C 1
ATOM 1324 O O . VAL A 1 173 ? -9.438 0.762 -0.533 1.00 96.00 173 VAL A O 1
ATOM 1327 N N . LYS A 1 174 ? -7.941 2.286 0.234 1.00 92.06 174 LYS A N 1
ATOM 1328 C CA . LYS A 1 174 ? -7.077 2.346 -0.942 1.00 92.06 174 LYS A CA 1
ATOM 1329 C C . LYS A 1 174 ? -5.621 2.107 -0.560 1.00 92.06 174 LYS A C 1
ATOM 1331 O O . LYS A 1 174 ? -5.029 2.893 0.173 1.00 92.06 174 LYS A O 1
ATOM 1336 N N . SER A 1 175 ? -5.049 1.018 -1.046 1.00 85.62 175 SER A N 1
ATOM 1337 C CA . SER A 1 175 ? -3.683 0.584 -0.799 1.00 85.62 175 SER A CA 1
ATOM 1338 C C . SER A 1 175 ? -2.812 0.974 -1.980 1.00 85.62 175 SER A C 1
ATOM 1340 O O . SER A 1 175 ? -3.015 0.544 -3.109 1.00 85.62 175 SER A O 1
ATOM 1342 N N . THR A 1 176 ? -1.804 1.795 -1.719 1.00 74.69 176 THR A N 1
ATOM 1343 C CA . THR A 1 176 ? -0.884 2.294 -2.740 1.00 74.69 176 THR A CA 1
ATOM 1344 C C . THR A 1 176 ? 0.540 2.016 -2.274 1.00 74.69 176 THR A C 1
ATOM 1346 O O . THR A 1 176 ? 1.114 2.768 -1.479 1.00 74.69 176 THR A O 1
ATOM 1349 N N . VAL A 1 177 ? 1.140 0.919 -2.746 1.00 64.00 177 VAL A N 1
ATOM 1350 C CA . VAL A 1 177 ? 2.574 0.660 -2.537 1.00 64.00 177 VAL A CA 1
ATOM 1351 C C . VAL A 1 177 ? 3.349 1.318 -3.668 1.00 64.00 177 VAL A C 1
ATOM 1353 O O . VAL A 1 177 ? 3.554 0.751 -4.745 1.00 64.00 177 VAL A O 1
ATOM 1356 N N . HIS A 1 178 ? 3.823 2.534 -3.419 1.00 56.91 178 HIS A N 1
ATOM 1357 C CA . HIS A 1 178 ? 4.672 3.219 -4.379 1.00 56.91 178 HIS A CA 1
ATOM 1358 C C . HIS A 1 178 ? 6.074 2.616 -4.355 1.00 56.91 178 HIS A C 1
ATOM 1360 O O . HIS A 1 178 ? 6.911 2.943 -3.513 1.00 56.91 178 HIS A O 1
ATOM 1366 N N . THR A 1 179 ? 6.380 1.775 -5.340 1.00 46.78 179 THR A N 1
ATOM 1367 C CA . THR A 1 179 ? 7.775 1.438 -5.635 1.00 46.78 179 THR A CA 1
ATOM 1368 C C . THR A 1 179 ? 8.369 2.537 -6.521 1.00 46.78 179 THR A C 1
ATOM 1370 O O . THR A 1 179 ? 7.734 2.988 -7.471 1.00 46.78 179 THR A O 1
ATOM 1373 N N . ALA A 1 180 ? 9.616 2.956 -6.278 1.00 41.78 180 ALA A N 1
ATOM 1374 C CA . ALA A 1 180 ? 10.344 3.923 -7.124 1.00 41.78 180 ALA A CA 1
ATOM 1375 C C . ALA A 1 180 ? 10.518 3.476 -8.602 1.00 41.78 180 ALA A C 1
ATOM 1377 O O . ALA A 1 180 ? 11.194 4.137 -9.390 1.00 41.78 180 ALA A O 1
ATOM 1378 N N . ASN A 1 181 ? 9.990 2.303 -8.965 1.00 43.62 181 ASN A N 1
ATOM 1379 C CA . ASN A 1 181 ? 10.381 1.508 -10.119 1.00 43.62 181 ASN A CA 1
ATOM 1380 C C . ASN A 1 181 ? 9.225 1.091 -11.030 1.00 43.62 181 ASN A C 1
ATOM 1382 O O . ASN A 1 181 ? 9.477 0.294 -11.942 1.00 43.62 181 ASN A O 1
ATOM 1386 N N . ILE A 1 182 ? 8.007 1.600 -10.827 1.00 44.03 182 ILE A N 1
ATOM 1387 C CA . ILE A 1 182 ? 6.879 1.244 -11.691 1.00 44.03 182 ILE A CA 1
ATOM 1388 C C . ILE A 1 182 ? 7.097 1.890 -13.060 1.00 44.03 182 ILE A C 1
ATOM 1390 O O . ILE A 1 182 ? 7.139 3.109 -13.200 1.00 44.03 182 ILE A O 1
ATOM 1394 N N . GLY A 1 183 ? 7.313 1.051 -14.072 1.00 41.44 183 GLY A N 1
ATOM 1395 C CA . GLY A 1 183 ? 7.527 1.433 -15.466 1.00 41.44 183 GLY A CA 1
ATOM 1396 C C . GLY A 1 183 ? 6.274 1.970 -16.159 1.00 41.44 183 GLY A C 1
ATOM 1397 O O . GLY A 1 183 ? 6.035 1.613 -17.305 1.00 41.44 183 GLY A O 1
ATOM 1398 N N . GLN A 1 184 ? 5.479 2.800 -15.485 1.00 39.00 184 GLN A N 1
ATOM 1399 C CA . GLN A 1 184 ? 4.372 3.523 -16.096 1.00 39.00 184 GLN A CA 1
ATOM 1400 C C . GLN A 1 184 ? 4.668 5.021 -16.091 1.00 39.00 184 GLN A C 1
ATOM 1402 O O . GLN A 1 184 ? 5.161 5.608 -15.131 1.00 39.00 184 GLN A O 1
ATOM 1407 N N . PHE A 1 185 ? 4.457 5.603 -17.260 1.00 35.81 185 PHE A N 1
ATOM 1408 C CA . PHE A 1 185 ? 4.801 6.954 -17.649 1.00 35.81 185 PHE A CA 1
ATOM 1409 C C . PHE A 1 185 ? 4.105 7.994 -16.767 1.00 35.81 185 PHE A C 1
ATOM 1411 O O . PHE A 1 185 ? 2.947 8.292 -17.007 1.00 35.81 185 PHE A O 1
ATOM 1418 N N . GLY A 1 186 ? 4.816 8.576 -15.796 1.00 38.94 186 GLY A N 1
ATOM 1419 C CA . GLY A 1 186 ? 4.612 9.950 -15.301 1.00 38.94 186 GLY A CA 1
ATOM 1420 C C . GLY A 1 186 ? 3.238 10.361 -14.739 1.00 38.94 186 GLY A C 1
ATOM 1421 O O . GLY A 1 186 ? 3.115 11.498 -14.298 1.00 38.94 186 GLY A O 1
ATOM 1422 N N . GLN A 1 187 ? 2.229 9.490 -14.724 1.00 42.25 187 GLN A N 1
ATOM 1423 C CA . GLN A 1 187 ? 0.914 9.729 -14.139 1.00 42.25 187 GLN A CA 1
ATOM 1424 C C . GLN A 1 187 ? 0.787 8.927 -12.848 1.00 42.25 187 GLN A C 1
ATOM 1426 O O . GLN A 1 187 ? 0.991 7.713 -12.826 1.00 42.25 187 GLN A O 1
ATOM 1431 N N . SER A 1 188 ? 0.458 9.615 -11.756 1.00 55.38 188 SER A N 1
ATOM 1432 C CA . SER A 1 188 ? 0.224 8.981 -10.460 1.00 55.38 188 SER A CA 1
ATOM 1433 C C . SER A 1 188 ? -1.163 8.336 -10.471 1.00 55.38 188 SER A C 1
ATOM 1435 O O . SER A 1 188 ? -2.140 8.973 -10.078 1.00 55.38 188 SER A O 1
ATOM 1437 N N . LYS A 1 189 ? -1.254 7.085 -10.941 1.00 63.91 189 LYS A N 1
ATOM 1438 C CA . LYS A 1 189 ? -2.478 6.261 -10.897 1.00 63.91 189 LYS A CA 1
ATOM 1439 C C . LYS A 1 189 ? -3.102 6.272 -9.496 1.00 63.91 189 LYS A C 1
ATOM 1441 O O . LYS A 1 189 ? -4.303 6.450 -9.356 1.00 63.91 189 LYS A O 1
ATOM 1446 N N . ASP A 1 190 ? -2.250 6.233 -8.479 1.00 58.53 190 ASP A N 1
ATOM 1447 C CA . ASP A 1 190 ? -2.612 6.243 -7.061 1.00 58.53 190 ASP A CA 1
ATOM 1448 C C . ASP A 1 190 ? -3.425 7.485 -6.652 1.00 58.53 190 ASP A C 1
ATOM 1450 O O . ASP A 1 190 ? -4.407 7.388 -5.920 1.00 58.53 190 ASP A O 1
ATOM 1454 N N . HIS A 1 191 ? -3.084 8.666 -7.184 1.00 65.69 191 HIS A N 1
ATOM 1455 C CA . HIS A 1 191 ? -3.851 9.887 -6.920 1.00 65.69 191 HIS A CA 1
ATOM 1456 C C . HIS A 1 191 ? -5.241 9.815 -7.562 1.00 65.69 191 HIS A C 1
ATOM 1458 O O . HIS A 1 191 ? -6.222 10.197 -6.931 1.00 65.69 191 HIS A O 1
ATOM 1464 N N . LEU A 1 192 ? -5.336 9.301 -8.793 1.00 69.44 192 LEU A N 1
ATOM 1465 C CA . LEU A 1 192 ? -6.611 9.170 -9.502 1.00 69.44 192 LEU A CA 1
ATOM 1466 C C . LEU A 1 192 ? -7.546 8.172 -8.812 1.00 69.44 192 LEU A C 1
ATOM 1468 O O . LEU A 1 192 ? -8.748 8.417 -8.733 1.00 69.44 192 LEU A O 1
ATOM 1472 N N . GLU A 1 193 ? -7.013 7.077 -8.275 1.00 81.06 193 GLU A N 1
ATOM 1473 C CA . GLU A 1 193 ? -7.813 6.081 -7.556 1.00 81.06 193 GLU A CA 1
ATOM 1474 C C . GLU A 1 193 ? -8.377 6.635 -6.243 1.00 81.06 193 GLU A C 1
ATOM 1476 O O . GLU A 1 193 ? -9.557 6.439 -5.949 1.00 81.06 193 GLU A O 1
ATOM 1481 N N . VAL A 1 194 ? -7.575 7.397 -5.495 1.00 84.31 194 VAL A N 1
ATOM 1482 C CA . VAL A 1 194 ? -8.001 8.038 -4.241 1.00 84.31 194 VAL A CA 1
ATOM 1483 C C . VAL A 1 194 ? -8.967 9.203 -4.505 1.00 84.31 194 VAL A C 1
ATOM 1485 O O . VAL A 1 194 ? -9.944 9.361 -3.774 1.00 84.31 194 VAL A O 1
ATOM 1488 N N . VAL A 1 195 ? -8.778 9.972 -5.587 1.00 87.81 195 VAL A N 1
ATOM 1489 C CA . VAL A 1 195 ? -9.757 10.975 -6.060 1.00 87.81 195 VAL A CA 1
ATOM 1490 C C . VAL A 1 195 ? -11.083 10.313 -6.422 1.00 87.81 195 VAL A C 1
ATOM 1492 O O . VAL A 1 195 ? -12.138 10.799 -6.026 1.00 87.81 195 VAL A O 1
ATOM 1495 N N . THR A 1 196 ? -11.045 9.200 -7.156 1.00 90.50 196 THR A N 1
ATOM 1496 C CA . THR A 1 196 ? -12.258 8.477 -7.565 1.00 90.50 196 THR A CA 1
ATOM 1497 C C . THR A 1 196 ? -13.018 7.964 -6.343 1.00 90.50 196 THR A C 1
ATOM 1499 O O . THR A 1 196 ? -14.229 8.159 -6.248 1.00 90.50 196 THR A O 1
ATOM 1502 N N . ALA A 1 197 ? -12.303 7.388 -5.373 1.00 92.81 197 ALA A N 1
ATOM 1503 C CA . ALA A 1 197 ? -12.865 6.980 -4.090 1.00 92.81 197 ALA A CA 1
ATOM 1504 C C . ALA A 1 197 ? -13.509 8.160 -3.344 1.00 92.81 197 ALA A C 1
ATOM 1506 O O . ALA A 1 197 ? -14.662 8.063 -2.929 1.00 92.81 197 ALA A O 1
ATOM 1507 N N . ARG A 1 198 ? -12.811 9.298 -3.228 1.00 95.19 198 ARG A N 1
ATOM 1508 C CA . ARG A 1 198 ? -13.351 10.503 -2.580 1.00 95.19 198 ARG A CA 1
ATOM 1509 C C . ARG A 1 198 ? -14.602 11.023 -3.281 1.00 95.19 198 ARG A C 1
ATOM 1511 O O . ARG A 1 198 ? -15.592 11.290 -2.614 1.00 95.19 198 ARG A O 1
ATOM 1518 N N . ASN A 1 199 ? -14.588 11.125 -4.607 1.00 94.62 199 ASN A N 1
ATOM 1519 C CA . ASN A 1 199 ? -15.744 11.583 -5.378 1.00 94.62 199 ASN A CA 1
ATOM 1520 C C . ASN A 1 199 ? -16.960 10.679 -5.162 1.00 94.62 199 ASN A C 1
ATOM 1522 O O . ASN A 1 199 ? -18.079 11.172 -5.053 1.00 94.62 199 ASN A O 1
ATOM 1526 N N . TRP A 1 200 ? -16.743 9.366 -5.052 1.00 95.12 200 TRP A N 1
ATOM 1527 C CA . TRP A 1 200 ? -17.809 8.437 -4.697 1.00 95.12 200 TRP A CA 1
ATOM 1528 C C . TRP A 1 200 ? -18.356 8.697 -3.288 1.00 95.12 200 TRP A C 1
ATOM 1530 O O . TRP A 1 200 ? -19.571 8.742 -3.131 1.00 95.12 200 TRP A O 1
ATOM 1540 N N . ILE A 1 201 ? -17.500 8.936 -2.285 1.00 95.31 201 ILE A N 1
ATOM 1541 C CA . ILE A 1 201 ? -17.933 9.273 -0.913 1.00 95.31 201 ILE A CA 1
ATOM 1542 C C . ILE A 1 201 ? -18.757 10.564 -0.898 1.00 95.31 201 ILE A C 1
ATOM 1544 O O . ILE A 1 201 ? -19.825 10.605 -0.287 1.00 95.31 201 ILE A O 1
ATOM 1548 N N . GLU A 1 202 ? -18.277 11.608 -1.575 1.00 94.94 202 GLU A N 1
ATOM 1549 C CA . GLU A 1 202 ? -18.950 12.910 -1.614 1.00 94.94 202 GLU A CA 1
ATOM 1550 C C . GLU A 1 202 ? -20.253 12.883 -2.418 1.00 94.94 202 GLU A C 1
ATOM 1552 O O . GLU A 1 202 ? -21.173 13.634 -2.109 1.00 94.94 202 GLU A O 1
ATOM 1557 N N . GLY A 1 203 ? -20.352 11.998 -3.413 1.00 92.50 203 GLY A N 1
ATOM 1558 C CA . GLY A 1 203 ? -21.557 11.794 -4.214 1.00 92.50 203 GLY A CA 1
ATOM 1559 C C . GLY A 1 203 ? -22.628 10.909 -3.565 1.00 92.50 203 GLY A C 1
ATOM 1560 O O . GLY A 1 203 ? -23.692 10.733 -4.160 1.00 92.50 203 GLY A O 1
ATOM 1561 N N . ARG A 1 204 ? -22.381 10.326 -2.381 1.00 90.06 204 ARG A N 1
ATOM 1562 C CA . ARG A 1 204 ? -23.398 9.544 -1.652 1.00 90.06 204 ARG A CA 1
ATOM 1563 C C . ARG A 1 204 ? -24.531 10.441 -1.156 1.00 90.06 204 ARG A C 1
ATOM 1565 O O . ARG A 1 204 ? -24.331 11.623 -0.885 1.00 90.06 204 ARG A O 1
ATOM 1572 N N . ASP A 1 205 ? -25.712 9.841 -0.982 1.00 87.12 205 ASP A N 1
ATOM 1573 C CA . ASP A 1 205 ? -26.855 10.502 -0.345 1.00 87.12 205 ASP A CA 1
ATOM 1574 C C . ASP A 1 205 ? -26.413 11.116 1.001 1.00 87.12 205 ASP A C 1
ATOM 1576 O O . ASP A 1 205 ? -25.910 10.378 1.856 1.00 87.12 205 ASP A O 1
ATOM 1580 N N . PRO A 1 206 ? -26.597 12.435 1.214 1.00 87.38 206 PRO A N 1
ATOM 1581 C CA . PRO A 1 206 ? -26.232 13.108 2.460 1.00 87.38 206 PRO A CA 1
ATOM 1582 C C . PRO A 1 206 ? -26.883 12.524 3.721 1.00 87.38 206 PRO A C 1
ATOM 1584 O O . PRO A 1 206 ? -26.394 12.765 4.822 1.00 87.38 206 PRO A O 1
ATOM 1587 N N . LYS A 1 207 ? -27.987 11.776 3.585 1.00 86.62 207 LYS A N 1
ATOM 1588 C CA . LYS A 1 207 ? -28.650 11.080 4.699 1.00 86.62 207 LYS A CA 1
ATOM 1589 C C . LYS A 1 207 ? -27.911 9.817 5.137 1.00 86.62 207 LYS A C 1
ATOM 1591 O O . LYS A 1 207 ? -28.128 9.342 6.250 1.00 86.62 207 LYS A O 1
ATOM 1596 N N . LEU A 1 208 ? -27.073 9.252 4.270 1.00 87.12 208 LEU A N 1
ATOM 1597 C CA . LEU A 1 208 ? -26.258 8.091 4.594 1.00 87.12 208 LEU A CA 1
ATOM 1598 C C . LEU A 1 208 ? -24.979 8.537 5.294 1.00 87.12 208 LEU A C 1
ATOM 1600 O O . LEU A 1 208 ? -24.358 9.539 4.940 1.00 87.12 208 LEU A O 1
ATOM 1604 N N . ARG A 1 209 ? -24.534 7.734 6.261 1.00 87.50 209 ARG A N 1
ATOM 1605 C CA . ARG A 1 209 ? -23.220 7.926 6.869 1.00 87.50 209 ARG A CA 1
ATOM 1606 C C . ARG A 1 209 ? -22.147 7.796 5.784 1.00 87.50 209 ARG A C 1
ATOM 1608 O O . ARG A 1 209 ? -22.107 6.800 5.058 1.00 87.50 209 ARG A O 1
ATOM 1615 N N . LYS A 1 210 ? -21.281 8.804 5.678 1.00 94.62 210 LYS A N 1
ATOM 1616 C CA . LYS A 1 210 ? -20.119 8.757 4.789 1.00 94.62 210 LYS A CA 1
ATOM 1617 C C . LYS A 1 210 ? -19.074 7.799 5.376 1.00 94.62 210 LYS A C 1
ATOM 1619 O O . LYS A 1 210 ? -18.735 7.957 6.554 1.00 94.62 210 LYS A O 1
ATOM 1624 N N . PRO A 1 211 ? -18.583 6.811 4.607 1.00 96.62 211 PRO A N 1
ATOM 1625 C CA . PRO A 1 211 ? -17.465 5.999 5.054 1.00 96.62 211 PRO A CA 1
ATOM 1626 C C . PRO A 1 211 ? -16.193 6.840 5.124 1.00 96.62 211 PRO A C 1
ATOM 1628 O O . PRO A 1 211 ? -16.043 7.825 4.403 1.00 96.62 211 PRO A O 1
ATOM 1631 N N . VAL A 1 212 ? -15.267 6.407 5.967 1.00 96.56 212 VAL A N 1
ATOM 1632 C CA . VAL A 1 212 ? -13.916 6.965 6.048 1.00 96.56 212 VAL A CA 1
ATOM 1633 C C . VAL A 1 212 ? -13.060 6.401 4.920 1.00 96.56 212 VAL A C 1
ATOM 1635 O O . VAL A 1 212 ? -13.030 5.187 4.719 1.00 96.56 212 VAL A O 1
ATOM 1638 N N . LEU A 1 213 ? -12.331 7.262 4.215 1.00 96.94 213 LEU A N 1
ATOM 1639 C CA . LEU A 1 213 ? -11.319 6.870 3.242 1.00 96.94 213 LEU A CA 1
ATOM 1640 C C . LEU A 1 213 ? -9.967 6.686 3.931 1.00 96.94 213 LEU A C 1
ATOM 1642 O O . LEU A 1 213 ? -9.282 7.662 4.250 1.00 96.94 213 LEU A O 1
ATOM 1646 N N . LEU A 1 214 ? -9.575 5.429 4.121 1.00 96.00 214 LEU A N 1
ATOM 1647 C CA . LEU A 1 214 ? -8.275 5.059 4.668 1.00 96.00 214 LEU A CA 1
ATOM 1648 C C . LEU A 1 214 ? -7.300 4.729 3.534 1.00 96.00 214 LEU A C 1
ATOM 1650 O O . LEU A 1 214 ? -7.541 3.825 2.735 1.00 96.00 214 LEU A O 1
ATOM 1654 N N . ALA A 1 215 ? -6.169 5.425 3.487 1.00 92.81 215 ALA A N 1
ATOM 1655 C CA . ALA A 1 215 ? -5.098 5.118 2.551 1.00 92.81 215 ALA A CA 1
ATOM 1656 C C . ALA A 1 215 ? -3.999 4.273 3.219 1.00 92.81 215 ALA A C 1
ATOM 1658 O O . ALA A 1 215 ? -3.386 4.700 4.199 1.00 92.81 215 ALA A O 1
ATOM 1659 N N . PHE A 1 216 ? -3.691 3.094 2.677 1.00 90.25 216 PHE A N 1
ATOM 1660 C CA . PHE A 1 216 ? -2.514 2.334 3.095 1.00 90.25 216 PHE A CA 1
ATOM 1661 C C . PHE A 1 216 ? -1.341 2.649 2.164 1.00 90.25 216 PHE A C 1
ATOM 1663 O O . PHE A 1 216 ? -1.303 2.230 1.011 1.00 90.25 216 PHE A O 1
ATOM 1670 N N . ILE A 1 217 ? -0.374 3.411 2.673 1.00 84.25 217 ILE A N 1
ATOM 1671 C CA . ILE A 1 217 ? 0.683 4.022 1.878 1.00 84.25 217 ILE A CA 1
ATOM 1672 C C . ILE A 1 217 ? 2.062 3.614 2.411 1.00 84.25 217 ILE A C 1
ATOM 1674 O O . ILE A 1 217 ? 2.539 4.169 3.403 1.00 84.25 217 ILE A O 1
ATOM 1678 N N . ASP A 1 218 ? 2.756 2.691 1.739 1.00 75.38 218 ASP A N 1
ATOM 1679 C CA . ASP A 1 218 ? 4.120 2.298 2.133 1.00 75.38 218 ASP A CA 1
ATOM 1680 C C . ASP A 1 218 ? 5.218 2.809 1.182 1.00 75.38 218 ASP A C 1
ATOM 1682 O O . ASP A 1 218 ? 5.064 2.862 -0.041 1.00 75.38 218 ASP A O 1
ATOM 1686 N N . GLY A 1 219 ? 6.322 3.276 1.775 1.00 59.84 219 GLY A N 1
ATOM 1687 C CA . GLY A 1 219 ? 7.069 4.427 1.268 1.00 59.84 219 GLY A CA 1
ATOM 1688 C C . GLY A 1 219 ? 8.444 4.197 0.654 1.00 59.84 219 GLY A C 1
ATOM 1689 O O . GLY A 1 219 ? 9.332 5.031 0.830 1.00 59.84 219 GLY A O 1
ATOM 1690 N N . VAL A 1 220 ? 8.643 3.139 -0.129 1.00 51.91 220 VAL A N 1
ATOM 1691 C CA . VAL A 1 220 ? 9.940 2.911 -0.803 1.00 51.91 220 VAL A CA 1
ATOM 1692 C C . VAL A 1 220 ? 10.162 3.872 -1.997 1.00 51.91 220 VAL A C 1
ATOM 1694 O O . VAL A 1 220 ? 11.299 4.101 -2.410 1.00 51.91 220 VAL A O 1
ATOM 1697 N N . GLY A 1 221 ? 9.103 4.484 -2.550 1.00 51.94 221 GLY A N 1
ATOM 1698 C CA . GLY A 1 221 ? 9.148 5.302 -3.775 1.00 51.94 221 GLY A CA 1
ATOM 1699 C C . GLY A 1 221 ? 8.946 6.816 -3.637 1.00 51.94 221 GLY A C 1
ATOM 1700 O O . GLY A 1 221 ? 9.147 7.542 -4.616 1.00 51.94 221 GLY A O 1
ATOM 1701 N N . PHE A 1 222 ? 8.583 7.332 -2.460 1.00 54.81 222 PHE A N 1
ATOM 1702 C CA . PHE A 1 222 ? 8.094 8.716 -2.351 1.00 54.81 222 PHE A CA 1
ATOM 1703 C C . PHE A 1 222 ? 9.151 9.808 -2.410 1.00 54.81 222 PHE A C 1
ATOM 1705 O O . PHE A 1 222 ? 8.833 10.917 -2.832 1.00 54.81 222 PHE A O 1
ATOM 1712 N N . ARG A 1 223 ? 10.423 9.506 -2.114 1.00 56.09 223 ARG A N 1
ATOM 1713 C CA . ARG A 1 223 ? 11.513 10.469 -2.371 1.00 56.09 223 ARG A CA 1
ATOM 1714 C C . ARG A 1 223 ? 11.575 10.905 -3.839 1.00 56.09 223 ARG A C 1
ATOM 1716 O O . ARG A 1 223 ? 12.055 11.994 -4.121 1.00 56.09 223 ARG A O 1
ATOM 1723 N N . SER A 1 224 ? 11.102 10.064 -4.760 1.00 56.19 224 SER A N 1
ATOM 1724 C CA . SER A 1 224 ? 11.060 10.342 -6.200 1.00 56.19 224 SER A CA 1
ATOM 1725 C C . SER A 1 224 ? 9.681 10.750 -6.735 1.00 56.19 224 SER A C 1
ATOM 1727 O O . SER A 1 224 ? 9.593 11.092 -7.910 1.00 56.19 224 SER A O 1
ATOM 1729 N N . ASN A 1 225 ? 8.620 10.715 -5.917 1.00 64.81 225 ASN A N 1
ATOM 1730 C CA . ASN A 1 225 ? 7.252 11.072 -6.319 1.00 64.81 225 ASN A CA 1
ATOM 1731 C C . ASN A 1 225 ? 6.479 11.737 -5.163 1.00 64.81 225 ASN A C 1
ATOM 1733 O O . ASN A 1 225 ? 5.504 11.193 -4.643 1.00 64.81 225 ASN A O 1
ATOM 1737 N N . THR A 1 226 ? 6.935 12.914 -4.737 1.00 70.12 226 THR A N 1
ATOM 1738 C CA . THR A 1 226 ? 6.300 13.677 -3.651 1.00 70.12 226 THR A CA 1
ATOM 1739 C C . THR A 1 226 ? 4.915 14.194 -4.035 1.00 70.12 226 THR A C 1
ATOM 1741 O O . THR A 1 226 ? 4.025 14.201 -3.195 1.00 70.12 226 THR A O 1
ATOM 1744 N N . ALA A 1 227 ? 4.698 14.557 -5.304 1.00 69.12 227 ALA A N 1
ATOM 1745 C CA . ALA A 1 227 ? 3.401 15.033 -5.790 1.00 69.12 227 ALA A CA 1
ATOM 1746 C C . ALA A 1 227 ? 2.300 13.966 -5.659 1.00 69.12 227 ALA A C 1
ATOM 1748 O O . ALA A 1 227 ? 1.203 14.279 -5.200 1.00 69.12 227 ALA A O 1
ATOM 1749 N N . GLY A 1 228 ? 2.606 12.707 -6.001 1.00 68.94 228 GLY A N 1
ATOM 1750 C CA . GLY A 1 228 ? 1.690 11.583 -5.791 1.00 68.94 228 GLY A CA 1
ATOM 1751 C C . GLY A 1 228 ? 1.347 11.389 -4.313 1.00 68.94 228 GLY A C 1
ATOM 1752 O O . GLY A 1 228 ? 0.171 11.318 -3.969 1.00 68.94 228 GLY A O 1
ATOM 1753 N N . LEU A 1 229 ? 2.358 11.413 -3.434 1.00 75.94 229 LEU A N 1
ATOM 1754 C CA . LEU A 1 229 ? 2.155 11.302 -1.984 1.00 75.94 229 LEU A CA 1
ATOM 1755 C C . LEU A 1 229 ? 1.258 12.413 -1.440 1.00 75.94 229 LEU A C 1
ATOM 1757 O O . LEU A 1 229 ? 0.276 12.135 -0.760 1.00 75.94 229 LEU A O 1
ATOM 1761 N N . SER A 1 230 ? 1.584 13.670 -1.746 1.00 77.94 230 SER A N 1
ATOM 1762 C CA . SER A 1 230 ? 0.804 14.824 -1.297 1.00 77.94 230 SER A CA 1
ATOM 1763 C C . SER A 1 230 ? -0.633 14.762 -1.806 1.00 77.94 230 SER A C 1
ATOM 1765 O O . SER A 1 230 ? -1.553 15.136 -1.083 1.00 77.94 230 SER A O 1
ATOM 1767 N N . GLY A 1 231 ? -0.835 14.266 -3.030 1.00 77.75 231 GLY A N 1
ATOM 1768 C CA . GLY A 1 231 ? -2.158 14.036 -3.596 1.00 77.75 231 GLY A CA 1
ATOM 1769 C C . GLY A 1 231 ? -2.975 13.033 -2.786 1.00 77.75 231 GLY A C 1
ATOM 1770 O O . GLY A 1 231 ? -4.133 13.312 -2.497 1.00 77.75 231 GLY A O 1
ATOM 1771 N N . VAL A 1 232 ? -2.382 11.904 -2.392 1.00 82.19 232 VAL A N 1
ATOM 1772 C CA . VAL A 1 232 ? -3.073 10.897 -1.573 1.00 82.19 232 VAL A CA 1
ATOM 1773 C C . VAL A 1 232 ? -3.351 11.434 -0.167 1.00 82.19 232 VAL A C 1
ATOM 1775 O O . VAL A 1 232 ? -4.505 11.441 0.252 1.00 82.19 232 VAL A O 1
ATOM 1778 N N . LEU A 1 233 ? -2.329 11.956 0.522 1.00 85.81 233 LEU A N 1
ATOM 1779 C CA . LEU A 1 233 ? -2.441 12.418 1.912 1.00 85.81 233 LEU A CA 1
ATOM 1780 C C . LEU A 1 233 ? -3.451 13.555 2.097 1.00 85.81 233 LEU A C 1
ATOM 1782 O O . LEU A 1 233 ? -4.087 13.636 3.139 1.00 85.81 233 LEU A O 1
ATOM 1786 N N . ARG A 1 234 ? -3.608 14.434 1.099 1.00 88.31 234 ARG A N 1
ATOM 1787 C CA . ARG A 1 234 ? -4.585 15.534 1.151 1.00 88.31 234 ARG A CA 1
ATOM 1788 C C . ARG A 1 234 ? -6.029 15.059 0.966 1.00 88.31 234 ARG A C 1
ATOM 1790 O O . ARG A 1 234 ? -6.949 15.788 1.313 1.00 88.31 234 ARG A O 1
ATOM 1797 N N . ILE A 1 235 ? -6.232 13.906 0.331 1.00 90.31 235 ILE A N 1
ATOM 1798 C CA . ILE A 1 235 ? -7.559 13.445 -0.096 1.00 90.31 235 ILE A CA 1
ATOM 1799 C C . ILE A 1 235 ? -8.092 12.348 0.814 1.00 90.31 235 ILE A C 1
ATOM 1801 O O . ILE A 1 235 ? -9.304 12.272 0.992 1.00 90.31 235 ILE A O 1
ATOM 1805 N N . SER A 1 236 ? -7.236 11.496 1.372 1.00 92.31 236 SER A N 1
ATOM 1806 C CA . SER A 1 236 ? -7.627 10.505 2.377 1.00 92.31 236 SER A CA 1
ATOM 1807 C C . SER A 1 236 ? -8.002 11.173 3.699 1.00 92.31 236 SER A C 1
ATOM 1809 O O . SER A 1 236 ? -7.368 12.155 4.071 1.00 92.31 236 SER A O 1
ATOM 1811 N N . ASP A 1 237 ? -8.966 10.611 4.430 1.00 94.75 237 ASP A N 1
ATOM 1812 C CA . ASP A 1 237 ? -9.265 11.064 5.799 1.00 94.75 237 ASP A CA 1
ATOM 1813 C C . ASP A 1 237 ? -8.140 10.638 6.749 1.00 94.75 237 ASP A C 1
ATOM 1815 O O . ASP A 1 237 ? -7.647 11.414 7.563 1.00 94.75 237 ASP A O 1
ATOM 1819 N N . HIS A 1 238 ? -7.679 9.395 6.590 1.00 93.69 238 HIS A N 1
ATOM 1820 C CA . HIS A 1 238 ? -6.573 8.842 7.356 1.00 93.69 238 HIS A CA 1
ATOM 1821 C C . HIS A 1 238 ? -5.627 8.061 6.461 1.00 93.69 238 HIS A C 1
ATOM 1823 O O . HIS A 1 238 ? -6.001 7.567 5.396 1.00 93.69 238 HIS A O 1
ATOM 1829 N N . PHE A 1 239 ? -4.403 7.877 6.944 1.00 92.81 239 PHE A N 1
ATOM 1830 C CA . PHE A 1 239 ? -3.450 6.983 6.314 1.00 92.81 239 PHE A CA 1
ATOM 1831 C C . PHE A 1 239 ? -2.681 6.157 7.343 1.00 92.81 239 PHE A C 1
ATOM 1833 O O . PHE A 1 239 ? -2.482 6.566 8.492 1.00 92.81 239 PHE A O 1
ATOM 1840 N N . CYS A 1 240 ? -2.204 4.999 6.906 1.00 92.50 240 CYS A N 1
ATOM 1841 C CA . CYS A 1 240 ? -1.284 4.162 7.663 1.00 92.50 240 CYS A CA 1
ATOM 1842 C C . CYS A 1 240 ? -0.156 3.640 6.771 1.00 92.50 240 CYS A C 1
ATOM 1844 O O . CYS A 1 240 ? -0.229 3.690 5.544 1.00 92.50 240 CYS A O 1
ATOM 1846 N N . GLN A 1 241 ? 0.903 3.145 7.403 1.00 90.62 241 GLN A N 1
ATOM 1847 C CA . GLN A 1 241 ? 2.051 2.482 6.776 1.00 90.62 241 GLN A CA 1
ATOM 1848 C C . GLN A 1 241 ? 2.312 1.161 7.507 1.00 90.62 241 GLN A C 1
ATOM 1850 O O . GLN A 1 241 ? 1.677 0.908 8.523 1.00 90.62 241 GLN A O 1
ATOM 1855 N N . TYR A 1 242 ? 3.271 0.331 7.080 1.00 89.56 242 TYR A N 1
ATOM 1856 C CA . TYR A 1 242 ? 3.504 -0.954 7.760 1.00 89.56 242 TYR A CA 1
ATOM 1857 C C . TYR A 1 242 ? 3.786 -0.813 9.261 1.00 89.56 242 TYR A C 1
ATOM 1859 O O . TYR A 1 242 ? 3.264 -1.589 10.054 1.00 89.56 242 TYR A O 1
ATOM 1867 N N . ARG A 1 243 ? 4.573 0.193 9.658 1.00 91.25 243 ARG A N 1
ATOM 1868 C CA . ARG A 1 243 ? 4.876 0.464 11.074 1.00 91.25 243 ARG A CA 1
ATOM 1869 C C . ARG A 1 243 ? 3.685 1.030 11.847 1.00 91.25 243 ARG A C 1
ATOM 1871 O O . ARG A 1 243 ? 3.576 0.825 13.048 1.00 91.25 243 ARG A O 1
ATOM 1878 N N . THR A 1 244 ? 2.773 1.711 11.159 1.00 94.31 244 THR A N 1
ATOM 1879 C CA . THR A 1 244 ? 1.601 2.367 11.754 1.00 94.31 244 THR A CA 1
ATOM 1880 C C . THR A 1 244 ? 0.284 1.698 11.367 1.00 94.31 244 THR A C 1
ATOM 1882 O O . THR A 1 244 ? -0.773 2.317 11.460 1.00 94.31 244 THR A O 1
ATOM 1885 N N . ILE A 1 245 ? 0.325 0.436 10.925 1.00 95.56 245 ILE A N 1
ATOM 1886 C CA . ILE A 1 245 ? -0.838 -0.290 10.394 1.00 95.56 245 ILE A CA 1
ATOM 1887 C C . ILE A 1 245 ? -1.936 -0.465 11.453 1.00 95.56 245 ILE A C 1
ATOM 1889 O O . ILE A 1 245 ? -3.115 -0.501 11.118 1.00 95.56 245 ILE A O 1
ATOM 1893 N N . TRP A 1 246 ? -1.564 -0.448 12.737 1.00 96.44 246 TRP A N 1
ATOM 1894 C CA . TRP A 1 246 ? -2.480 -0.399 13.877 1.00 96.44 246 TRP A CA 1
ATOM 1895 C C . TRP A 1 246 ? -3.492 0.755 13.817 1.00 96.44 246 TRP A C 1
ATOM 1897 O O . TRP A 1 246 ? -4.601 0.608 14.326 1.00 96.44 246 TRP A O 1
ATOM 1907 N N . LYS A 1 247 ? -3.176 1.877 13.148 1.00 96.12 247 LYS A N 1
ATOM 1908 C CA . LYS A 1 247 ? -4.127 2.985 12.956 1.00 96.12 247 LYS A CA 1
ATOM 1909 C C . LYS A 1 247 ? -5.389 2.534 12.228 1.00 96.12 247 LYS A C 1
ATOM 1911 O O . LYS A 1 247 ? -6.467 3.036 12.525 1.00 96.12 247 LYS A O 1
ATOM 1916 N N . ALA A 1 248 ? -5.274 1.567 11.315 1.00 96.81 248 ALA A N 1
ATOM 1917 C CA . ALA A 1 248 ? -6.429 1.002 10.630 1.00 96.81 248 ALA A CA 1
ATOM 1918 C C . ALA A 1 248 ? -7.396 0.336 11.618 1.00 96.81 248 ALA A C 1
ATOM 1920 O O . ALA A 1 248 ? -8.603 0.538 11.517 1.00 96.81 248 ALA A O 1
ATOM 1921 N N . VAL A 1 249 ? -6.869 -0.395 12.606 1.00 96.75 249 VAL A N 1
ATOM 1922 C CA . VAL A 1 249 ? -7.671 -1.049 13.650 1.00 96.75 249 VAL A CA 1
ATOM 1923 C C . VAL A 1 249 ? -8.340 -0.020 14.550 1.00 96.75 249 VAL A C 1
ATOM 1925 O O . VAL A 1 249 ? -9.520 -0.164 14.842 1.00 96.75 249 VAL A O 1
ATOM 1928 N N . VAL A 1 250 ? -7.633 1.048 14.928 1.00 95.88 250 VAL A N 1
ATOM 1929 C CA . VAL A 1 250 ? -8.210 2.147 15.721 1.00 95.88 250 VAL A CA 1
ATOM 1930 C C . VAL A 1 250 ? -9.365 2.820 14.973 1.00 95.88 250 VAL A C 1
ATOM 1932 O O . VAL A 1 250 ? -10.463 2.948 15.514 1.00 95.88 250 VAL A O 1
ATOM 1935 N N . VAL A 1 251 ? -9.149 3.181 13.702 1.00 96.12 251 VAL A N 1
ATOM 1936 C CA . VAL A 1 251 ? -10.176 3.801 12.851 1.00 96.12 251 VAL A CA 1
ATOM 1937 C C . VAL A 1 251 ? -11.379 2.871 12.693 1.00 96.12 251 VAL A C 1
ATOM 1939 O O . VAL A 1 251 ? -12.513 3.293 12.915 1.00 96.12 251 VAL A O 1
ATOM 1942 N N . CYS A 1 252 ? -11.159 1.598 12.354 1.00 95.75 252 CYS A N 1
ATOM 1943 C CA . CYS A 1 252 ? -12.245 0.630 12.203 1.00 95.75 252 CYS A CA 1
ATOM 1944 C C . CYS A 1 252 ? -12.989 0.414 13.526 1.00 95.75 252 CYS A C 1
ATOM 1946 O O . CYS A 1 252 ? -14.216 0.475 13.556 1.00 95.75 252 CYS A O 1
ATOM 1948 N N . GLY A 1 253 ? -12.253 0.225 14.620 1.00 93.81 253 GLY A N 1
ATOM 1949 C CA . GLY A 1 253 ? -12.794 0.024 15.956 1.00 93.81 253 GLY A CA 1
ATOM 1950 C C . GLY A 1 253 ? -13.693 1.168 16.396 1.00 93.81 253 GLY A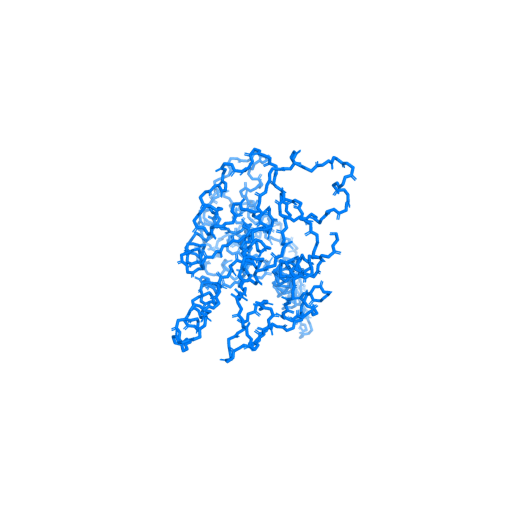 C 1
ATOM 1951 O O . GLY A 1 253 ? -14.830 0.932 16.790 1.00 93.81 253 GLY A O 1
ATOM 1952 N N . SER A 1 254 ? -13.249 2.412 16.218 1.00 93.06 254 SER A N 1
ATOM 1953 C CA . SER A 1 254 ? -14.072 3.584 16.516 1.00 93.06 254 SER A CA 1
ATOM 1954 C C . SER A 1 254 ? -15.310 3.674 15.617 1.00 93.06 254 SER A C 1
ATOM 1956 O O . SER A 1 254 ? -16.435 3.814 16.108 1.00 93.06 254 SER A O 1
ATOM 1958 N N . LYS A 1 255 ? -15.163 3.540 14.288 1.00 93.44 255 LYS A N 1
ATOM 1959 C CA . LYS A 1 255 ? -16.304 3.720 13.368 1.00 93.44 255 LYS A CA 1
ATOM 1960 C C . LYS A 1 255 ? -17.370 2.633 13.534 1.00 93.44 255 LYS A C 1
ATOM 1962 O O . LYS A 1 255 ? -18.552 2.943 13.339 1.00 93.44 255 LYS A O 1
ATOM 1967 N N . LEU A 1 256 ? -16.962 1.428 13.932 1.00 93.44 256 LEU A N 1
ATOM 1968 C CA . LEU A 1 256 ? -17.825 0.280 14.218 1.00 93.44 256 LEU A CA 1
ATOM 1969 C C . LEU A 1 256 ? -18.212 0.139 15.700 1.00 93.44 256 LEU A C 1
ATOM 1971 O O . LEU A 1 256 ? -19.013 -0.732 16.022 1.00 93.44 256 LEU A O 1
ATOM 1975 N N . LYS A 1 257 ? -17.682 0.990 16.591 1.00 92.56 257 LYS A N 1
ATOM 1976 C CA . LYS A 1 257 ? -17.863 0.910 18.053 1.00 92.56 257 LYS A CA 1
ATOM 1977 C C . LYS A 1 257 ? -17.474 -0.458 18.634 1.00 92.56 257 LYS A C 1
ATOM 1979 O O . LYS A 1 257 ? -18.175 -1.007 19.482 1.00 92.56 257 LYS A O 1
ATOM 1984 N N . LEU A 1 258 ? -16.373 -1.020 18.147 1.00 91.56 258 LEU A N 1
ATOM 1985 C CA . LEU A 1 258 ? -15.843 -2.299 18.611 1.00 91.56 258 LEU A CA 1
ATOM 1986 C C . LEU A 1 258 ? -14.942 -2.086 19.835 1.00 91.56 258 LEU A C 1
ATOM 1988 O O . LEU A 1 258 ? -14.197 -1.105 19.867 1.00 91.56 258 LEU A O 1
ATOM 1992 N N . PRO A 1 259 ? -14.949 -3.010 20.812 1.00 91.06 259 PRO A N 1
ATOM 1993 C CA . PRO A 1 259 ? -14.114 -2.939 22.010 1.00 91.06 259 PRO A CA 1
ATOM 1994 C C . PRO A 1 259 ? -12.666 -3.370 21.716 1.00 91.06 259 PRO A C 1
ATOM 1996 O O . PRO A 1 259 ? -12.154 -4.323 22.299 1.00 91.06 259 PRO A O 1
ATOM 1999 N N . VAL A 1 260 ? -12.013 -2.711 20.759 1.00 90.19 260 VAL A N 1
ATOM 2000 C CA . VAL A 1 260 ? -10.602 -2.957 20.438 1.00 90.19 260 VAL A CA 1
ATOM 2001 C C . VAL A 1 260 ? -9.698 -2.197 21.405 1.00 90.19 260 VAL A C 1
ATOM 2003 O O . VAL A 1 260 ? -9.997 -1.062 21.763 1.00 90.19 260 VAL A O 1
ATOM 2006 N N . GLN A 1 261 ? -8.564 -2.799 21.774 1.00 94.69 261 GLN A N 1
ATOM 2007 C CA . GLN A 1 261 ? -7.507 -2.119 22.522 1.00 94.69 261 GLN A CA 1
ATOM 2008 C C . GLN A 1 261 ? -6.180 -2.239 21.780 1.00 94.69 261 GLN A C 1
ATOM 2010 O O . GLN A 1 261 ? -5.772 -3.336 21.386 1.00 94.69 261 GLN A O 1
ATOM 2015 N N . VAL A 1 262 ? -5.498 -1.110 21.622 1.00 95.75 262 VAL A N 1
ATOM 2016 C CA . VAL A 1 262 ? -4.192 -1.011 20.973 1.00 95.75 262 VAL A CA 1
ATOM 2017 C C . VAL A 1 262 ? -3.162 -0.517 21.981 1.00 95.75 262 VAL A C 1
ATOM 2019 O O . VAL A 1 262 ? -3.395 0.428 22.729 1.00 95.75 262 VAL A O 1
ATOM 2022 N N . TYR A 1 263 ? -1.997 -1.150 21.982 1.00 96.75 263 TYR A N 1
ATOM 2023 C CA . TYR A 1 263 ? -0.900 -0.853 22.887 1.00 96.75 263 TYR A CA 1
ATOM 2024 C C . TYR A 1 263 ? 0.324 -0.409 22.100 1.00 96.75 263 TYR A C 1
ATOM 2026 O O . TYR A 1 263 ? 0.886 -1.183 21.322 1.00 96.75 263 TYR A O 1
ATOM 2034 N N . LEU A 1 264 ? 0.750 0.832 22.316 1.00 96.00 264 LEU A N 1
ATOM 2035 C CA . LEU A 1 264 ? 1.930 1.411 21.681 1.00 96.00 264 LEU A CA 1
ATOM 2036 C C . LEU A 1 264 ? 3.091 1.509 22.663 1.00 96.00 264 LEU A C 1
ATOM 2038 O O . LEU A 1 264 ? 2.865 1.807 23.835 1.00 96.00 264 LEU A O 1
ATOM 2042 N N . PRO A 1 265 ? 4.344 1.338 22.209 1.00 95.75 265 PRO A N 1
ATOM 2043 C CA . PRO A 1 265 ? 5.506 1.745 22.979 1.00 95.75 265 PRO A CA 1
ATOM 2044 C C . PRO A 1 265 ? 5.311 3.168 23.494 1.00 95.75 265 PRO A C 1
ATOM 2046 O O . PRO A 1 265 ? 5.033 4.079 22.716 1.00 95.75 265 PRO A O 1
ATOM 2049 N N . ASP A 1 266 ? 5.456 3.356 24.802 1.00 94.62 266 ASP A N 1
ATOM 2050 C CA . ASP A 1 266 ? 5.094 4.599 25.486 1.00 94.62 266 ASP A CA 1
ATOM 2051 C C . ASP A 1 266 ? 5.806 5.826 24.891 1.00 94.62 266 ASP A C 1
ATOM 2053 O O . ASP A 1 266 ? 5.225 6.902 24.788 1.00 94.62 266 ASP A O 1
ATOM 2057 N N . GLN A 1 267 ? 7.036 5.640 24.401 1.00 95.19 267 GLN A N 1
ATOM 2058 C CA . GLN A 1 267 ? 7.821 6.669 23.711 1.00 95.19 267 GLN A CA 1
ATOM 2059 C C . GLN A 1 267 ? 7.191 7.197 22.410 1.00 95.19 267 GLN A C 1
ATOM 2061 O O . GLN A 1 267 ? 7.567 8.273 21.963 1.00 95.19 267 GLN A O 1
ATOM 2066 N N . TYR A 1 268 ? 6.272 6.450 21.792 1.00 93.38 268 TYR A N 1
ATOM 2067 C CA . TYR A 1 268 ? 5.592 6.834 20.554 1.00 93.38 268 TYR A CA 1
ATOM 2068 C C . TYR A 1 268 ? 4.238 7.498 20.806 1.00 93.38 268 TYR A C 1
ATOM 2070 O O . TYR A 1 268 ? 3.705 8.123 19.895 1.00 93.38 268 TYR A O 1
ATOM 2078 N N . LEU A 1 269 ? 3.671 7.400 22.014 1.00 91.88 269 LEU A N 1
ATOM 2079 C CA . LEU A 1 269 ? 2.378 8.024 22.321 1.00 91.88 269 LEU A CA 1
ATOM 2080 C C . LEU A 1 269 ? 2.365 9.540 22.052 1.00 91.88 269 LEU A C 1
ATOM 2082 O O . LEU A 1 269 ? 1.418 9.993 21.407 1.00 91.88 269 LEU A O 1
ATOM 2086 N N . PRO A 1 270 ? 3.393 10.327 22.444 1.00 93.69 270 PRO A N 1
ATOM 2087 C CA . PRO A 1 270 ? 3.403 11.764 22.168 1.00 93.69 270 PRO A CA 1
ATOM 2088 C C . PRO A 1 270 ? 3.380 12.088 20.669 1.00 93.69 270 PRO A C 1
ATOM 2090 O O . PRO A 1 270 ? 2.689 13.015 20.256 1.00 93.69 270 PRO A O 1
ATOM 2093 N N . ASP A 1 271 ? 4.070 11.289 19.847 1.00 93.19 271 ASP A N 1
ATOM 2094 C CA . ASP A 1 271 ? 4.143 11.484 18.392 1.00 93.19 271 ASP A CA 1
ATOM 2095 C C . ASP A 1 271 ? 2.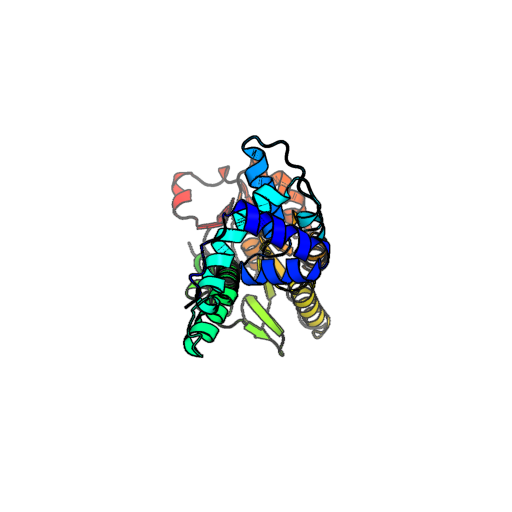786 11.272 17.700 1.00 93.19 271 ASP A C 1
ATOM 2097 O O . ASP A 1 271 ? 2.562 11.761 16.590 1.00 93.19 271 ASP A O 1
ATOM 2101 N N . PHE A 1 272 ? 1.873 10.539 18.344 1.00 92.62 272 PHE A N 1
ATOM 2102 C CA . PHE A 1 272 ? 0.539 10.244 17.825 1.00 92.62 272 PHE A CA 1
ATOM 2103 C C . PHE A 1 272 ? -0.591 10.951 18.578 1.00 92.62 272 PHE A C 1
ATOM 2105 O O . PHE A 1 272 ? -1.740 10.766 18.190 1.00 92.62 272 PHE A O 1
ATOM 2112 N N . ALA A 1 273 ? -0.298 11.786 19.580 1.00 89.75 273 ALA A N 1
ATOM 2113 C CA . ALA A 1 273 ? -1.311 12.426 20.422 1.00 89.75 273 ALA A CA 1
ATOM 2114 C C . ALA A 1 273 ? -2.371 13.189 19.608 1.00 89.75 273 ALA A C 1
ATOM 2116 O O . ALA A 1 273 ? -3.555 12.943 19.789 1.00 89.75 273 ALA A O 1
ATOM 2117 N N . SER A 1 274 ? -1.967 14.006 18.625 1.00 88.56 274 SER A N 1
ATOM 2118 C CA . SER A 1 274 ? -2.924 14.734 17.765 1.00 88.56 274 SER A CA 1
ATOM 2119 C C . SER A 1 274 ? -3.854 13.787 16.993 1.00 88.56 274 SER A C 1
ATOM 2121 O O . SER A 1 274 ? -5.057 14.007 16.977 1.00 88.56 274 SER A O 1
ATOM 2123 N N . PHE A 1 275 ? -3.342 12.673 16.457 1.00 89.50 275 PHE A N 1
ATOM 2124 C CA . PHE A 1 275 ? -4.183 11.659 15.806 1.00 89.50 275 PHE A CA 1
ATOM 2125 C C . PHE A 1 275 ? -5.164 10.991 16.781 1.00 89.50 275 PHE A C 1
ATOM 2127 O O . PHE A 1 275 ? -6.266 10.625 16.381 1.00 89.50 275 PHE A O 1
ATOM 2134 N N . LEU A 1 276 ? -4.757 10.789 18.036 1.00 89.44 276 LEU A N 1
ATOM 2135 C CA . LEU A 1 276 ? -5.605 10.160 19.045 1.00 89.44 276 LEU A CA 1
ATOM 2136 C C . LEU A 1 276 ? -6.683 11.120 19.554 1.00 89.44 276 LEU A C 1
ATOM 2138 O O . LEU A 1 276 ? -7.841 10.726 19.665 1.00 89.44 276 LEU A O 1
ATOM 2142 N N . ASP A 1 277 ? -6.321 12.374 19.802 1.00 86.12 277 ASP A N 1
ATOM 2143 C CA . ASP A 1 277 ? -7.209 13.371 20.391 1.00 86.12 277 ASP A CA 1
ATOM 2144 C C . ASP A 1 277 ? -8.215 13.925 19.373 1.00 86.12 277 ASP A C 1
ATOM 2146 O O . ASP A 1 277 ? -9.398 14.040 19.692 1.00 86.12 277 ASP A O 1
ATOM 2150 N N . GLU A 1 278 ? -7.784 14.219 18.138 1.00 77.62 278 GLU A N 1
ATOM 2151 C CA . GLU A 1 278 ? -8.654 14.781 17.086 1.00 77.62 278 GLU A CA 1
ATOM 2152 C C . GLU A 1 278 ? -9.829 13.857 16.737 1.00 77.62 278 GLU A C 1
ATOM 2154 O O . GLU A 1 278 ? -10.908 14.324 16.376 1.00 77.62 278 GLU A O 1
ATOM 2159 N N . GLU A 1 279 ? -9.641 12.548 16.893 1.00 71.75 279 GLU A N 1
ATOM 2160 C CA . GLU A 1 279 ? -10.629 11.535 16.526 1.00 71.75 279 GLU A CA 1
ATOM 2161 C C . GLU A 1 279 ? -11.269 10.828 17.735 1.00 71.75 279 GLU A C 1
ATOM 2163 O O . GLU A 1 279 ? -12.087 9.917 17.564 1.00 71.75 279 GLU A O 1
ATOM 2168 N N . GLY A 1 280 ? -10.919 11.236 18.961 1.00 79.31 280 GLY A N 1
ATOM 2169 C CA . GLY A 1 280 ? -11.442 10.633 20.190 1.00 79.31 280 GLY A CA 1
ATOM 2170 C C . GLY A 1 280 ? -11.044 9.162 20.361 1.00 79.31 280 GLY A C 1
ATOM 2171 O O . GLY A 1 280 ? -11.840 8.345 20.818 1.00 79.31 280 GLY A O 1
ATOM 2172 N N . PHE A 1 281 ? -9.826 8.802 19.955 1.00 84.19 281 PHE A N 1
ATOM 2173 C CA . PHE A 1 281 ? -9.273 7.449 20.059 1.00 84.19 281 PHE A CA 1
ATOM 2174 C C . PHE A 1 281 ? -8.473 7.210 21.344 1.00 84.19 281 PHE A C 1
ATOM 2176 O O . PHE A 1 281 ? -7.940 6.115 21.531 1.00 84.19 281 PHE A O 1
ATOM 2183 N N . SER A 1 282 ? -8.366 8.205 22.223 1.00 81.00 282 SER A N 1
ATOM 2184 C CA . SER A 1 282 ? -7.520 8.147 23.422 1.00 81.00 282 SER A CA 1
ATOM 2185 C C . SER A 1 282 ? -7.922 7.024 24.392 1.00 81.00 282 SER A C 1
ATOM 2187 O O . SER A 1 282 ? -7.065 6.503 25.098 1.00 81.00 282 SER A O 1
ATOM 2189 N N . ASP A 1 283 ? -9.176 6.560 24.349 1.00 83.75 283 ASP A N 1
ATOM 2190 C CA . ASP A 1 283 ? -9.644 5.405 25.135 1.00 83.75 283 ASP A CA 1
ATOM 2191 C C . ASP A 1 283 ? -9.262 4.046 24.509 1.00 83.75 283 ASP A C 1
ATOM 2193 O O . ASP A 1 283 ? -9.177 3.031 25.198 1.00 83.75 283 ASP A O 1
ATOM 2197 N N . ILE A 1 284 ? -9.002 4.015 23.198 1.00 88.69 284 ILE A N 1
ATOM 2198 C CA . ILE A 1 284 ? -8.668 2.801 22.433 1.00 88.69 284 ILE A CA 1
ATOM 2199 C C . ILE A 1 284 ? -7.170 2.485 22.519 1.00 88.69 284 ILE A C 1
ATOM 2201 O O . ILE A 1 284 ? -6.758 1.331 22.365 1.00 88.69 284 ILE A O 1
ATOM 2205 N N . VAL A 1 285 ? -6.335 3.505 22.726 1.00 92.12 285 VAL A N 1
ATOM 2206 C CA . VAL A 1 285 ? -4.878 3.388 22.643 1.00 92.12 285 VAL A CA 1
ATOM 2207 C C . VAL A 1 285 ? -4.237 3.639 24.000 1.00 92.12 285 VAL A C 1
ATOM 2209 O O . VAL A 1 285 ? -4.509 4.629 24.665 1.00 92.12 285 VAL A O 1
ATOM 2212 N N . SER A 1 286 ? -3.348 2.745 24.424 1.00 93.56 286 SER A N 1
ATOM 2213 C CA . SER A 1 286 ? -2.639 2.859 25.703 1.00 93.56 286 SER A CA 1
ATOM 2214 C C . SER A 1 286 ? -1.152 2.545 25.567 1.00 93.56 286 SER A C 1
ATOM 2216 O O . SER A 1 286 ? -0.701 1.986 24.567 1.00 93.56 286 SER A O 1
ATOM 2218 N N . GLY A 1 287 ? -0.376 2.895 26.593 1.00 94.19 287 GLY A N 1
ATOM 2219 C CA . GLY A 1 287 ? 1.037 2.534 26.673 1.00 94.19 287 GLY A CA 1
ATOM 2220 C C . GLY A 1 287 ? 1.233 1.029 26.823 1.00 94.19 287 GLY A C 1
ATOM 2221 O O . GLY A 1 287 ? 0.494 0.352 27.539 1.00 94.19 287 GLY A O 1
ATOM 2222 N N . LEU A 1 288 ? 2.258 0.491 26.173 1.00 94.06 288 LEU A N 1
ATOM 2223 C CA . LEU A 1 288 ? 2.620 -0.923 26.224 1.00 94.06 288 LEU A CA 1
ATOM 2224 C C . LEU A 1 288 ? 3.032 -1.360 27.639 1.00 94.06 288 LEU A C 1
ATOM 2226 O O . LEU A 1 288 ? 2.912 -2.538 27.988 1.00 94.06 288 LEU A O 1
ATOM 2230 N N . ASN A 1 289 ? 3.485 -0.425 28.476 1.00 93.62 289 ASN A N 1
ATOM 2231 C CA . ASN A 1 289 ? 3.742 -0.679 29.892 1.00 93.62 289 ASN A CA 1
ATOM 2232 C C . ASN A 1 289 ? 2.481 -1.014 30.702 1.00 93.62 289 ASN A C 1
ATOM 2234 O O . ASN A 1 289 ? 2.605 -1.638 31.753 1.00 93.62 289 ASN A O 1
ATOM 2238 N N . ALA A 1 290 ? 1.285 -0.677 30.208 1.00 91.44 290 ALA A N 1
ATOM 2239 C CA . ALA A 1 290 ? 0.026 -1.077 30.835 1.00 91.44 290 ALA A CA 1
ATOM 2240 C C . ALA A 1 290 ? -0.271 -2.581 30.677 1.00 91.44 290 ALA A C 1
ATOM 2242 O O . ALA A 1 290 ? -1.132 -3.111 31.376 1.00 91.44 290 ALA A O 1
ATOM 2243 N N . VAL A 1 291 ? 0.436 -3.280 29.778 1.00 92.31 291 VAL A N 1
ATOM 2244 C CA . VAL A 1 291 ? 0.259 -4.717 29.535 1.00 92.31 291 VAL A CA 1
ATOM 2245 C C . VAL A 1 291 ? 1.324 -5.522 30.286 1.00 92.31 291 VAL A C 1
ATOM 2247 O O . VAL A 1 291 ? 2.523 -5.368 29.990 1.00 92.31 291 VAL A O 1
ATOM 2250 N N . PRO A 1 292 ? 0.925 -6.439 31.191 1.00 92.56 292 PRO A N 1
ATOM 2251 C CA . PRO A 1 292 ? 1.840 -7.394 31.804 1.00 92.56 292 PRO A CA 1
ATOM 2252 C C . PRO A 1 292 ? 2.631 -8.164 30.744 1.00 92.56 292 PRO A C 1
ATOM 2254 O O . PRO A 1 292 ? 2.085 -8.623 29.745 1.00 92.56 292 PRO A O 1
ATOM 2257 N N . LYS A 1 293 ? 3.942 -8.345 30.948 1.00 91.31 293 LYS A N 1
ATOM 2258 C CA . LYS A 1 293 ? 4.800 -9.033 29.961 1.00 91.31 293 LYS A CA 1
ATOM 2259 C C . LYS A 1 293 ? 4.319 -10.450 29.624 1.00 91.31 293 LYS A C 1
ATOM 2261 O O . LYS A 1 293 ? 4.525 -10.884 28.497 1.00 91.31 293 LYS A O 1
ATOM 2266 N N . ALA A 1 294 ? 3.690 -11.132 30.583 1.00 91.62 294 ALA A N 1
ATOM 2267 C CA . ALA A 1 294 ? 3.133 -12.471 30.412 1.00 91.62 294 ALA A CA 1
ATOM 2268 C C . ALA A 1 294 ? 1.952 -12.516 29.428 1.00 91.62 294 ALA A C 1
ATOM 2270 O O . ALA A 1 294 ? 1.761 -13.538 28.777 1.00 91.62 294 ALA A O 1
ATOM 2271 N N . ASP A 1 295 ? 1.228 -11.406 29.269 1.00 90.44 295 ASP A N 1
ATOM 2272 C CA . ASP A 1 295 ? 0.039 -11.321 28.414 1.00 90.44 295 ASP A CA 1
ATOM 2273 C C . ASP A 1 295 ? 0.392 -10.883 26.987 1.00 90.44 295 ASP A C 1
ATOM 2275 O O . ASP A 1 295 ? -0.410 -11.002 26.072 1.00 90.44 295 ASP A O 1
ATOM 2279 N N . ARG A 1 296 ? 1.607 -10.372 26.754 1.00 91.12 296 ARG A N 1
ATOM 2280 C CA . ARG A 1 296 ? 2.026 -9.886 25.427 1.00 91.12 296 ARG A CA 1
ATOM 2281 C C . ARG A 1 296 ? 2.013 -10.959 24.328 1.00 91.12 296 ARG A C 1
ATOM 2283 O O . ARG A 1 296 ? 1.640 -10.602 23.217 1.00 91.12 296 ARG A O 1
ATOM 2290 N N . PRO A 1 297 ? 2.383 -12.233 24.578 1.00 91.31 297 PRO A N 1
ATOM 2291 C CA . PRO A 1 297 ? 2.358 -13.270 23.546 1.00 91.31 297 PRO A CA 1
ATOM 2292 C C . PRO A 1 297 ? 0.967 -13.611 22.994 1.00 91.31 297 PRO A C 1
ATOM 2294 O O . PRO A 1 297 ? 0.894 -14.211 21.927 1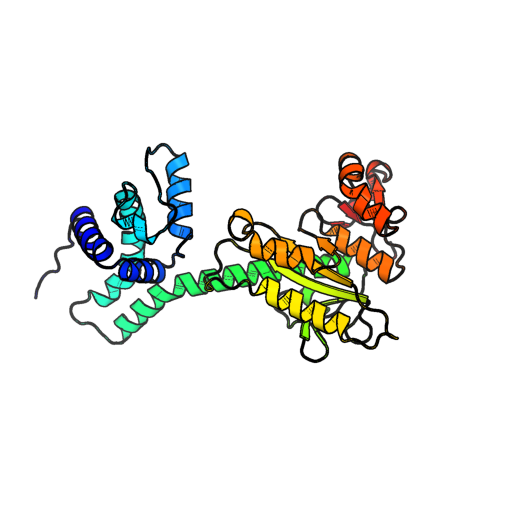.00 91.31 297 PRO A O 1
ATOM 2297 N N . SER A 1 298 ? -0.123 -13.271 23.694 1.00 90.69 298 SER A N 1
ATOM 2298 C CA . SER A 1 298 ? -1.492 -13.472 23.191 1.00 90.69 298 SER A CA 1
ATOM 2299 C C . SER A 1 298 ? -2.024 -12.279 22.391 1.00 90.69 298 SER A C 1
ATOM 2301 O O . SER A 1 298 ? -3.131 -12.341 21.857 1.00 90.69 298 SER A O 1
ATOM 2303 N N . LEU A 1 299 ? -1.252 -11.192 22.301 1.00 94.75 299 LEU A N 1
ATOM 2304 C CA . LEU A 1 299 ? -1.606 -10.015 21.519 1.00 94.75 299 LEU A CA 1
ATOM 2305 C C . LEU A 1 299 ? -1.125 -10.143 20.073 1.00 94.75 299 LEU A C 1
ATOM 2307 O O . LEU A 1 299 ? -0.135 -10.806 19.771 1.00 94.75 299 LEU A O 1
ATOM 2311 N N . ILE A 1 300 ? -1.816 -9.448 19.177 1.00 96.12 300 ILE A N 1
ATOM 2312 C CA . ILE A 1 300 ? -1.519 -9.431 17.746 1.00 96.12 300 ILE A CA 1
ATOM 2313 C C . ILE A 1 300 ? -0.525 -8.315 17.450 1.00 96.12 300 ILE A C 1
ATOM 2315 O O . ILE A 1 300 ? -0.760 -7.157 17.799 1.00 96.12 300 ILE A O 1
ATOM 2319 N N . GLU A 1 301 ? 0.568 -8.642 16.767 1.00 96.25 301 GLU A N 1
ATOM 2320 C CA . GLU A 1 301 ? 1.524 -7.645 16.290 1.00 96.25 301 GLU A CA 1
ATOM 2321 C C . GLU A 1 301 ? 0.954 -6.845 15.110 1.00 96.25 301 GLU A C 1
ATOM 2323 O O . GLU A 1 301 ? 0.558 -7.395 14.081 1.00 96.25 301 GLU A O 1
ATOM 2328 N N . ALA A 1 302 ? 0.968 -5.518 15.228 1.00 95.75 302 ALA A N 1
ATOM 2329 C CA . ALA A 1 302 ? 0.420 -4.600 14.236 1.00 95.75 302 ALA A CA 1
ATOM 2330 C C . ALA A 1 302 ? 1.396 -3.450 13.949 1.00 95.75 302 ALA A C 1
ATOM 2332 O O . ALA A 1 302 ? 1.157 -2.285 14.276 1.00 95.75 302 ALA A O 1
ATOM 2333 N N . GLY A 1 303 ? 2.521 -3.781 13.314 1.00 92.88 303 GLY A N 1
ATOM 2334 C CA . GLY A 1 303 ? 3.599 -2.822 13.079 1.00 92.88 303 GLY A CA 1
ATOM 2335 C C . GLY A 1 303 ? 4.335 -2.538 14.383 1.00 92.88 303 GLY A C 1
ATOM 2336 O O . GLY A 1 303 ? 4.894 -3.453 14.973 1.00 92.88 303 GLY A O 1
ATOM 2337 N N . ASP A 1 304 ? 4.314 -1.286 14.833 1.00 94.50 304 ASP A N 1
ATOM 2338 C CA . ASP A 1 304 ? 4.945 -0.874 16.089 1.00 94.50 304 ASP A CA 1
ATOM 2339 C C . ASP A 1 304 ? 4.033 -1.079 17.319 1.00 94.50 304 ASP A C 1
ATOM 2341 O O . ASP A 1 304 ? 4.437 -0.730 18.424 1.00 94.50 304 ASP A O 1
ATOM 2345 N N . ALA A 1 305 ? 2.814 -1.610 17.155 1.00 97.00 305 ALA A N 1
ATOM 2346 C CA . ALA A 1 305 ? 1.843 -1.810 18.237 1.00 97.00 305 ALA A CA 1
ATOM 2347 C C . ALA A 1 305 ? 1.526 -3.290 18.498 1.00 97.00 305 ALA A C 1
ATOM 2349 O O . ALA A 1 305 ? 1.724 -4.141 17.629 1.00 97.00 305 ALA A O 1
ATOM 2350 N N . LEU A 1 306 ? 0.944 -3.563 19.668 1.00 97.19 306 LEU A N 1
ATOM 2351 C CA . LEU A 1 306 ? 0.252 -4.815 19.981 1.00 97.19 306 LEU A CA 1
ATOM 2352 C C . LEU A 1 306 ? -1.253 -4.570 20.107 1.00 97.19 306 LEU A C 1
ATOM 2354 O O . LEU A 1 306 ? -1.665 -3.526 20.609 1.00 97.19 306 LEU A O 1
ATOM 2358 N N . ILE A 1 307 ? -2.079 -5.521 19.684 1.00 96.50 307 ILE A N 1
ATOM 2359 C CA . ILE A 1 307 ? -3.540 -5.378 19.671 1.00 96.50 307 ILE A CA 1
ATOM 2360 C C . ILE A 1 307 ? -4.193 -6.544 20.401 1.00 96.50 307 ILE A C 1
ATOM 2362 O O . ILE A 1 307 ? -3.828 -7.700 20.189 1.00 96.50 307 ILE A O 1
ATOM 2366 N N . ARG A 1 308 ? -5.184 -6.242 21.243 1.00 94.50 308 ARG A N 1
ATOM 2367 C CA . ARG A 1 308 ? -6.047 -7.267 21.837 1.00 94.50 308 ARG A CA 1
ATOM 2368 C C . ARG A 1 308 ? -7.122 -7.691 20.821 1.00 94.50 308 ARG A C 1
ATOM 2370 O O . ARG A 1 308 ? -7.847 -6.813 20.347 1.00 94.50 308 ARG A O 1
ATOM 2377 N N . PRO A 1 309 ? -7.233 -8.987 20.470 1.00 89.62 309 PRO A N 1
ATOM 2378 C CA . PRO A 1 309 ? -8.269 -9.467 19.556 1.00 89.62 309 PRO A CA 1
ATOM 2379 C C . PRO A 1 309 ? -9.672 -9.266 20.134 1.00 89.62 309 PRO A C 1
ATOM 2381 O O . PRO A 1 309 ? -9.869 -9.293 21.350 1.00 89.62 309 PRO A O 1
ATOM 2384 N N . LEU A 1 310 ? -10.667 -9.107 19.260 1.00 86.38 310 LEU A N 1
ATOM 2385 C CA . LEU A 1 310 ? -12.064 -9.062 19.677 1.00 86.38 310 LEU A CA 1
ATOM 2386 C C . LEU A 1 310 ? -12.506 -10.438 20.191 1.00 86.38 310 LEU A C 1
ATOM 2388 O O . LEU A 1 310 ? -12.484 -11.420 19.453 1.00 86.38 310 LEU A O 1
ATOM 2392 N N . GLY A 1 311 ? -12.928 -10.495 21.456 1.00 70.56 311 GLY A N 1
ATOM 2393 C CA . GLY A 1 311 ? -13.426 -11.720 22.096 1.00 70.56 311 GLY A CA 1
ATOM 2394 C C . GLY A 1 311 ? -12.369 -12.583 22.796 1.00 70.56 311 GLY A C 1
ATOM 2395 O O . GLY A 1 311 ? -12.706 -13.695 23.200 1.00 70.56 311 GLY A O 1
ATOM 2396 N N . GLY A 1 312 ? -11.132 -12.089 22.934 1.00 54.53 312 GLY A N 1
ATOM 2397 C CA . GLY A 1 312 ? -10.076 -12.683 23.769 1.00 54.53 312 GLY A CA 1
ATOM 2398 C C . GLY A 1 312 ? -9.943 -12.046 25.147 1.00 54.53 312 GLY A C 1
ATOM 2399 O O . GLY A 1 312 ? -10.440 -10.912 25.339 1.00 54.53 312 GLY A O 1
#

pLDDT: mean 83.98, std 14.02, range [35.81, 98.19]